Protein AF-A0A250YCI0-F1 (afdb_monomer)

Foldseek 3Di:
DQLVCVLPPVLVVQLVVQLVVLCVVPPVPDDDDLVRNLVSNLVSNLRSCVVSQLSVLLNVVVVVCPPVQPDSVSSSVVQCVPPNPVSSNVCSVVSNVVSVVVSVLVSVLVVVLVVVCVVPPPDDDPVCVVVVVLVSVLVSLLVSLQVCQLVVLLVVCCVVCVVQDVDSVSSVVVQCVPPNPVSSCPPSVVVSVVRSVVSVVVVVVVVVVCVVVVVPD

Organism: Castor canadensis (NCBI:txid51338)

pLDDT: mean 71.24, std 9.26, range [43.09, 85.38]

InterPro domains:
  IPR018108 Mitochondrial carrier protein, transmembrane region [PF00153] (33-118)
  IPR018108 Mitochondrial carrier protein, transmembrane region [PF00153] (131-213)
  IPR018108 Mitochondrial carrier protein, transmembrane region [PS50920] (32-116)
  IPR018108 Mitochondrial carrier protein, transmembrane region [PS50920] (128-212)
  IPR023395 Mitochondrial carrier protein domain superfamily [G3DSA:1.50.40.10] (1-213)
  IPR023395 Mitochondrial carrier protein domain superfamily [SSF103506] (1-208)

Structure (mmCIF, N/CA/C/O backbone):
data_AF-A0A250YCI0-F1
#
_entry.id   AF-A0A250YCI0-F1
#
loop_
_atom_site.group_PDB
_atom_site.id
_atom_site.type_symbol
_atom_site.label_atom_id
_atom_site.label_alt_id
_atom_site.label_comp_id
_atom_site.label_asym_id
_atom_site.label_entity_id
_atom_site.label_seq_id
_atom_site.pdbx_PDB_ins_code
_atom_site.Cartn_x
_atom_site.Cartn_y
_atom_site.Cartn_z
_atom_site.occupancy
_atom_site.B_iso_or_equiv
_atom_site.auth_seq_id
_atom_site.auth_comp_id
_atom_site.auth_asym_id
_atom_site.auth_atom_id
_atom_site.pdbx_PDB_model_num
ATOM 1 N N . MET A 1 1 ? -16.868 -19.162 -0.120 1.00 51.38 1 MET A N 1
ATOM 2 C CA . MET A 1 1 ? -15.858 -18.316 -0.800 1.00 51.38 1 MET A CA 1
ATOM 3 C C . MET A 1 1 ? -15.083 -17.523 0.237 1.00 51.38 1 MET A C 1
ATOM 5 O O . MET A 1 1 ? -15.711 -16.984 1.139 1.00 51.38 1 MET A O 1
ATOM 9 N N . SER A 1 2 ? -13.752 -17.451 0.131 1.00 68.50 2 SER A N 1
ATOM 10 C CA . SER A 1 2 ? -12.954 -16.652 1.069 1.00 68.50 2 SER A CA 1
ATOM 11 C C . SER A 1 2 ? -13.332 -15.164 0.944 1.00 68.50 2 SER A C 1
ATOM 13 O O . SER A 1 2 ? -13.327 -14.643 -0.178 1.00 68.50 2 SER A O 1
ATOM 15 N N . PRO A 1 3 ? -13.617 -14.456 2.054 1.00 62.19 3 PRO A N 1
ATOM 16 C CA . PRO A 1 3 ? -13.872 -13.009 2.081 1.00 62.19 3 PRO A CA 1
ATOM 17 C C . PRO A 1 3 ? -12.803 -12.189 1.341 1.00 62.19 3 PRO A C 1
ATOM 19 O O . PRO A 1 3 ? -13.063 -11.116 0.794 1.00 62.19 3 PRO A O 1
ATOM 22 N N . SER A 1 4 ? -11.583 -12.726 1.272 1.00 62.97 4 SER A N 1
ATOM 23 C CA . SER A 1 4 ? -10.472 -12.157 0.521 1.00 62.97 4 SER A CA 1
ATOM 24 C C . SER A 1 4 ? -10.706 -12.095 -0.988 1.00 62.97 4 SER A C 1
ATOM 26 O O . SER A 1 4 ? -10.383 -11.073 -1.593 1.00 62.97 4 SER A O 1
ATOM 28 N N . ILE A 1 5 ? -11.303 -13.126 -1.585 1.00 72.69 5 ILE A N 1
ATOM 29 C CA . ILE A 1 5 ? -11.555 -13.201 -3.032 1.00 72.69 5 ILE A CA 1
ATOM 30 C C . ILE A 1 5 ? -12.688 -12.245 -3.419 1.00 72.69 5 ILE A C 1
ATOM 32 O O . ILE A 1 5 ? -12.543 -11.472 -4.365 1.00 72.69 5 ILE A O 1
ATOM 36 N N . VAL A 1 6 ? -13.760 -12.222 -2.619 1.00 70.94 6 VAL A N 1
ATOM 37 C CA . VAL A 1 6 ? -14.940 -11.361 -2.823 1.00 70.94 6 VAL A CA 1
ATOM 38 C C . VAL A 1 6 ? -14.575 -9.875 -2.796 1.00 70.94 6 VAL A C 1
ATOM 40 O O . VAL A 1 6 ? -15.177 -9.079 -3.505 1.00 70.94 6 VAL A O 1
ATOM 43 N N . ARG A 1 7 ? -13.553 -9.489 -2.024 1.00 72.38 7 ARG A N 1
ATOM 44 C CA . ARG A 1 7 ? -13.030 -8.116 -2.025 1.00 72.38 7 ARG A CA 1
ATOM 45 C C . ARG A 1 7 ? -12.038 -7.863 -3.164 1.00 72.38 7 ARG A C 1
ATOM 47 O O . ARG A 1 7 ? -12.047 -6.790 -3.760 1.00 72.38 7 ARG A O 1
ATOM 54 N N . CYS A 1 8 ? -11.134 -8.806 -3.430 1.00 69.50 8 CYS A N 1
ATOM 55 C CA . CYS A 1 8 ? -10.045 -8.588 -4.382 1.00 69.50 8 CYS A CA 1
ATOM 56 C C . CYS A 1 8 ? -10.538 -8.493 -5.828 1.00 69.50 8 CYS A C 1
ATOM 58 O O . CYS A 1 8 ? -10.129 -7.572 -6.526 1.00 69.50 8 CYS A O 1
ATOM 60 N N . VAL A 1 9 ? -11.419 -9.394 -6.270 1.00 76.75 9 VAL A N 1
ATOM 61 C CA . VAL A 1 9 ? -11.818 -9.473 -7.686 1.00 76.75 9 VAL A CA 1
ATOM 62 C C . VAL A 1 9 ? -12.553 -8.209 -8.158 1.00 76.75 9 VAL A C 1
ATOM 64 O O . VAL A 1 9 ? -12.074 -7.562 -9.092 1.00 76.75 9 VAL A O 1
ATOM 67 N N . PRO A 1 10 ? -13.639 -7.758 -7.503 1.00 78.12 10 PRO A N 1
ATOM 68 C CA . PRO A 1 10 ? -14.322 -6.558 -7.956 1.00 78.12 10 PRO A CA 1
ATOM 69 C C . PRO A 1 10 ? -13.559 -5.281 -7.562 1.00 78.12 10 PRO A C 1
ATOM 71 O O . PRO A 1 10 ? -13.665 -4.274 -8.254 1.00 78.12 10 PRO A O 1
ATOM 74 N N . GLY A 1 11 ? -12.714 -5.310 -6.520 1.00 72.81 11 GLY A N 1
ATOM 75 C CA . GLY A 1 11 ? -11.859 -4.172 -6.160 1.00 72.81 11 GLY A CA 1
ATOM 76 C C . GLY A 1 11 ? -10.821 -3.843 -7.235 1.00 72.81 11 GLY A C 1
ATOM 77 O O . GLY A 1 11 ? -10.591 -2.672 -7.537 1.00 72.81 11 GLY A O 1
ATOM 78 N N . VAL A 1 12 ? -10.232 -4.873 -7.848 1.00 74.94 12 VAL A N 1
ATOM 79 C CA . VAL A 1 12 ? -9.318 -4.722 -8.987 1.00 74.94 12 VAL A CA 1
ATOM 80 C C . VAL A 1 12 ? -10.066 -4.191 -10.212 1.00 74.94 12 VAL A C 1
ATOM 82 O O . VAL A 1 12 ? -9.593 -3.245 -10.840 1.00 74.94 12 VAL A O 1
ATOM 85 N N . GLY A 1 13 ? -11.257 -4.726 -10.503 1.00 77.81 13 GLY A N 1
ATOM 86 C CA . GLY A 1 13 ? -12.094 -4.265 -11.615 1.00 77.81 13 GLY A CA 1
ATOM 87 C C . GLY A 1 13 ? -12.480 -2.787 -11.513 1.00 77.81 13 GLY A C 1
ATOM 88 O O . GLY A 1 13 ? -12.271 -2.033 -12.461 1.00 77.81 13 GLY A O 1
ATOM 89 N N . ILE A 1 14 ? -12.964 -2.339 -10.349 1.00 81.75 14 ILE A N 1
ATOM 90 C CA . ILE A 1 14 ? -13.345 -0.932 -10.135 1.00 81.75 14 ILE A CA 1
ATOM 91 C C . ILE A 1 14 ? -12.126 -0.012 -10.242 1.00 81.75 14 ILE A C 1
ATOM 93 O O . ILE A 1 14 ? -12.218 1.052 -10.852 1.00 81.75 14 ILE A O 1
ATOM 97 N N . TYR A 1 15 ? -10.975 -0.416 -9.695 1.00 74.25 15 TYR A N 1
ATOM 98 C CA . TYR A 1 15 ? -9.751 0.380 -9.783 1.00 74.25 15 TYR A CA 1
ATOM 99 C C . TYR A 1 15 ? -9.305 0.584 -11.234 1.00 74.25 15 TYR A C 1
ATOM 101 O O . TYR A 1 15 ? -9.108 1.724 -11.649 1.00 74.25 15 TYR A O 1
ATOM 109 N N . PHE A 1 16 ? -9.171 -0.495 -12.012 1.00 75.81 16 PHE A N 1
ATOM 110 C CA . PHE A 1 16 ? -8.722 -0.393 -13.401 1.00 75.81 16 PHE A CA 1
ATOM 111 C C . PHE A 1 16 ? -9.766 0.264 -14.306 1.00 75.81 16 PHE A C 1
ATOM 113 O O . PHE A 1 16 ? -9.387 1.062 -15.158 1.00 75.81 16 PHE A O 1
ATOM 120 N N . GLY A 1 17 ? -11.059 0.006 -14.090 1.00 79.38 17 GLY A N 1
ATOM 121 C CA . GLY A 1 17 ? -12.136 0.664 -14.830 1.00 79.38 17 GLY A CA 1
ATOM 122 C C . GLY A 1 17 ? -12.172 2.172 -14.584 1.00 79.38 17 GLY A C 1
ATOM 123 O O . GLY A 1 17 ? -12.196 2.951 -15.534 1.00 79.38 17 GLY A O 1
ATOM 124 N N . THR A 1 18 ? -12.074 2.596 -13.320 1.00 78.31 18 THR A N 1
ATOM 125 C CA . THR A 1 18 ? -12.018 4.026 -12.971 1.00 78.31 18 THR A CA 1
ATOM 126 C C . THR A 1 18 ? -10.751 4.667 -13.526 1.00 78.31 18 THR A C 1
ATOM 128 O O . THR A 1 18 ? -10.818 5.727 -14.137 1.00 78.31 18 THR A O 1
ATOM 131 N N . LEU A 1 19 ? -9.605 3.994 -13.405 1.00 76.19 19 LEU A N 1
ATOM 132 C CA . LEU A 1 19 ? -8.334 4.497 -13.919 1.00 76.19 19 LEU A CA 1
ATOM 133 C C . LEU A 1 19 ? -8.337 4.644 -15.443 1.00 76.19 19 LEU A C 1
ATOM 135 O O . LEU A 1 19 ? -7.814 5.630 -15.960 1.00 76.19 19 LEU A O 1
ATOM 139 N N . TYR A 1 20 ? -8.935 3.694 -16.162 1.00 77.12 20 TYR A N 1
ATOM 140 C CA . TYR A 1 20 ? -9.066 3.751 -17.615 1.00 77.12 20 TYR A CA 1
ATOM 141 C C . TYR A 1 20 ? -10.028 4.864 -18.046 1.00 77.12 20 TYR A C 1
ATOM 143 O O . TYR A 1 20 ? -9.681 5.669 -18.909 1.00 77.12 20 TYR A O 1
ATOM 151 N N . SER A 1 21 ? -11.181 4.979 -17.380 1.00 77.50 21 SER A N 1
ATOM 152 C CA . SER A 1 21 ? -12.158 6.041 -17.638 1.00 77.50 21 SER A CA 1
ATOM 153 C C . SER A 1 21 ? -11.579 7.430 -17.357 1.00 77.50 21 SER A C 1
ATOM 155 O O . SER A 1 21 ? -11.751 8.342 -18.162 1.00 77.50 21 SER A O 1
ATOM 157 N N . SER A 1 22 ? -10.853 7.604 -16.248 1.00 71.38 22 SER A N 1
ATOM 158 C CA . SER A 1 22 ? -10.213 8.879 -15.914 1.00 71.38 22 SER A CA 1
ATOM 159 C C . SER A 1 22 ? -9.076 9.212 -16.880 1.00 71.38 22 SER A C 1
ATOM 161 O O . SER A 1 22 ? -8.962 10.361 -17.291 1.00 71.38 22 SER A O 1
ATOM 163 N N . LYS A 1 23 ? -8.279 8.228 -17.322 1.00 69.25 23 LYS A N 1
ATOM 164 C CA . LYS A 1 23 ? -7.270 8.450 -18.371 1.00 69.25 23 LYS A CA 1
ATOM 165 C C . LYS A 1 23 ? -7.899 8.861 -19.703 1.00 69.25 23 LYS A C 1
ATOM 167 O O . LYS A 1 23 ? -7.431 9.817 -20.307 1.00 69.25 23 LYS A O 1
ATOM 172 N N . GLN A 1 24 ? -8.962 8.193 -20.151 1.00 74.81 24 GLN A N 1
ATOM 173 C CA . GLN A 1 24 ? -9.633 8.548 -21.408 1.00 74.81 24 GLN A CA 1
ATOM 174 C C . GLN A 1 24 ? -10.258 9.946 -21.384 1.00 74.81 24 GLN A C 1
ATOM 176 O O . GLN A 1 24 ? -10.312 10.598 -22.424 1.00 74.81 24 GLN A O 1
ATOM 181 N N . TYR A 1 25 ? -10.727 10.404 -20.222 1.00 73.44 25 TYR A N 1
ATOM 182 C CA . TYR A 1 25 ? -11.359 11.715 -20.093 1.00 73.44 25 TYR A CA 1
ATOM 183 C C . TYR A 1 25 ? -10.337 12.856 -19.960 1.00 73.44 25 TYR A C 1
ATOM 185 O O . TYR A 1 25 ? -10.524 13.910 -20.560 1.00 73.44 25 TYR A O 1
ATOM 193 N N . PHE A 1 26 ? -9.251 12.647 -19.205 1.00 66.00 26 PHE A N 1
ATOM 194 C CA . PHE A 1 26 ? -8.265 13.695 -18.893 1.00 66.00 26 PHE A CA 1
ATOM 195 C C . PHE A 1 26 ? -7.072 13.758 -19.863 1.00 66.00 26 PHE A C 1
ATOM 197 O O . PHE A 1 26 ? -6.509 14.827 -20.059 1.00 66.00 26 PHE A O 1
ATOM 204 N N . LEU A 1 27 ? -6.679 12.641 -20.486 1.00 65.25 27 LEU A N 1
ATOM 205 C CA . LEU A 1 27 ? -5.434 12.515 -21.265 1.00 65.25 27 LEU A CA 1
ATOM 206 C C . LEU A 1 27 ? -5.672 12.244 -22.753 1.00 65.25 27 LEU A C 1
ATOM 208 O O . LEU A 1 27 ? -4.943 11.473 -23.378 1.00 65.25 27 LEU A O 1
ATOM 212 N N . ARG A 1 28 ? -6.689 12.872 -23.357 1.00 60.31 28 ARG A N 1
ATOM 213 C CA . ARG A 1 28 ? -6.924 12.801 -24.811 1.00 60.31 28 ARG A CA 1
ATOM 214 C C . ARG A 1 28 ? -5.749 13.432 -25.582 1.00 60.31 28 ARG A C 1
ATOM 216 O O . ARG A 1 28 ? -5.796 14.597 -25.952 1.00 60.31 28 ARG A O 1
ATOM 223 N N . GLY A 1 29 ? -4.693 12.651 -25.818 1.00 65.19 29 GLY A N 1
ATOM 224 C CA . GLY A 1 29 ? -3.653 12.925 -26.815 1.00 65.19 29 GLY A CA 1
ATOM 225 C C . GLY A 1 29 ? -2.236 13.230 -26.315 1.00 65.19 29 GLY A C 1
ATOM 226 O O . GLY A 1 29 ? -1.374 13.445 -27.158 1.00 65.19 29 GLY A O 1
ATOM 227 N N . HIS A 1 30 ? -1.947 13.229 -25.007 1.00 63.03 30 HIS A N 1
ATOM 228 C CA . HIS A 1 30 ? -0.590 13.476 -24.488 1.00 63.03 30 HIS A CA 1
ATOM 229 C C . HIS A 1 30 ? -0.157 12.409 -23.466 1.00 63.03 30 HIS A C 1
ATOM 231 O O . HIS A 1 30 ? -1.000 11.869 -22.743 1.00 63.03 30 HIS A O 1
ATOM 237 N N . PRO A 1 31 ? 1.143 12.054 -23.407 1.00 66.75 31 PRO A N 1
ATOM 238 C CA . PRO A 1 31 ? 1.647 11.137 -22.394 1.00 66.75 31 PRO A CA 1
ATOM 239 C C . PRO A 1 31 ? 1.492 11.776 -21.006 1.00 66.75 31 PRO A C 1
ATOM 241 O 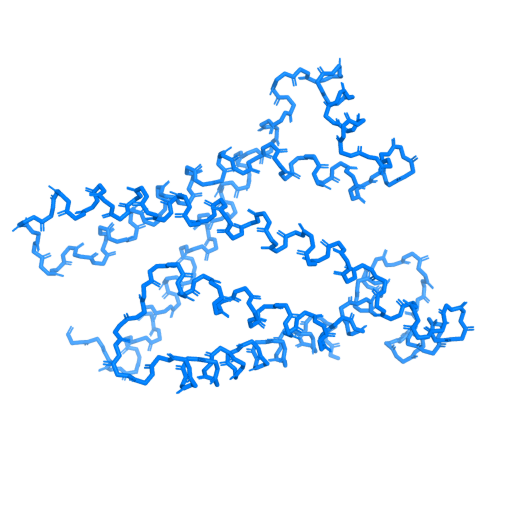O . PRO A 1 31 ? 1.824 12.950 -20.838 1.00 66.75 31 PRO A O 1
ATOM 244 N N . PRO A 1 32 ? 1.006 11.029 -20.000 1.00 63.97 32 PRO A N 1
ATOM 245 C CA . PRO A 1 32 ? 0.700 11.610 -18.706 1.00 63.97 32 PRO A CA 1
ATOM 246 C C . PRO A 1 32 ? 1.956 12.068 -17.985 1.00 63.97 32 PRO A C 1
ATOM 248 O O . PRO A 1 32 ? 2.908 11.300 -17.798 1.00 63.97 32 PRO A O 1
ATOM 251 N N . THR A 1 33 ? 1.915 13.302 -17.494 1.00 71.62 33 THR A N 1
ATOM 252 C CA . THR A 1 33 ? 2.945 13.820 -16.601 1.00 71.62 33 THR A CA 1
ATOM 253 C C . THR A 1 33 ? 2.976 12.962 -15.331 1.00 71.62 33 THR A C 1
ATOM 255 O O . THR A 1 33 ? 1.962 12.390 -14.913 1.00 71.62 33 THR A O 1
ATOM 258 N N . ALA A 1 34 ? 4.140 12.846 -14.683 1.00 65.94 34 ALA A N 1
ATOM 259 C CA . ALA A 1 34 ? 4.286 12.057 -13.453 1.00 65.9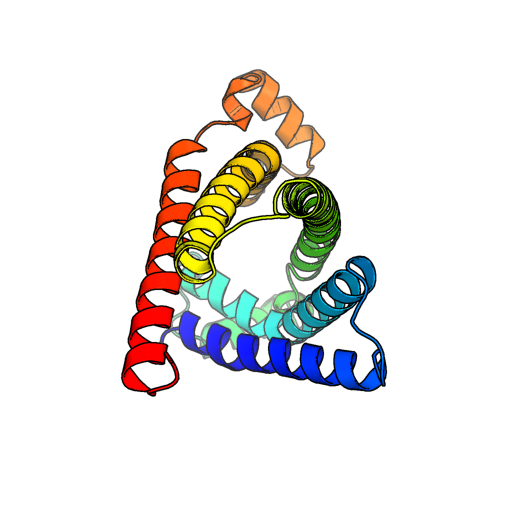4 34 ALA A CA 1
ATOM 260 C C . ALA A 1 34 ? 3.255 12.460 -12.381 1.00 65.94 34 ALA A C 1
ATOM 262 O O . ALA A 1 34 ? 2.703 11.607 -11.687 1.00 65.94 34 ALA A O 1
ATOM 263 N N . LEU A 1 35 ? 2.949 13.756 -12.302 1.00 67.06 35 LEU A N 1
ATOM 264 C CA . LEU A 1 35 ? 1.988 14.316 -11.362 1.00 67.06 35 LEU A CA 1
ATOM 265 C C . LEU A 1 35 ? 0.539 13.938 -11.715 1.00 67.06 35 LEU A C 1
ATOM 267 O O . LEU A 1 35 ? -0.201 13.467 -10.853 1.00 67.06 35 LEU A O 1
ATOM 271 N N . GLU A 1 36 ? 0.159 14.030 -12.989 1.00 68.88 36 GLU A N 1
ATOM 272 C CA . GLU A 1 36 ? -1.171 13.641 -13.480 1.00 68.88 36 GLU A CA 1
ATOM 273 C C . GLU A 1 36 ? -1.431 12.147 -13.291 1.00 68.88 36 GLU A C 1
ATOM 275 O O . GLU A 1 36 ? -2.493 11.754 -12.815 1.00 68.88 36 GLU A O 1
ATOM 280 N N . SER A 1 37 ? -0.434 11.302 -13.572 1.00 69.38 37 SER A N 1
ATOM 281 C CA . SER A 1 37 ? -0.518 9.857 -13.327 1.00 69.38 37 SER A CA 1
ATOM 282 C C . SER A 1 37 ? -0.809 9.536 -11.862 1.00 69.38 37 SER A C 1
ATOM 284 O O . SER A 1 37 ? -1.580 8.619 -11.569 1.00 69.38 37 SER A O 1
ATOM 286 N N . VAL A 1 38 ? -0.209 10.289 -10.937 1.00 70.44 38 VAL A N 1
ATOM 287 C CA . VAL A 1 38 ? -0.430 10.094 -9.504 1.00 70.44 38 VAL A CA 1
ATOM 288 C C . VAL A 1 38 ? -1.802 10.590 -9.080 1.00 70.44 38 VAL A C 1
ATOM 290 O O . VAL A 1 38 ? -2.504 9.841 -8.408 1.00 70.44 38 VAL A O 1
ATOM 293 N N . ILE A 1 39 ? -2.228 11.781 -9.504 1.00 74.69 39 ILE A N 1
ATOM 294 C CA . ILE A 1 39 ? -3.571 12.291 -9.187 1.00 74.69 39 ILE A CA 1
ATOM 295 C C . ILE A 1 39 ? -4.646 11.339 -9.721 1.00 74.69 39 ILE A C 1
ATOM 297 O O . ILE A 1 39 ? -5.573 10.984 -8.993 1.00 74.69 39 ILE A O 1
ATOM 301 N N . LEU A 1 40 ? -4.493 10.850 -10.953 1.00 74.38 40 LEU A N 1
ATOM 302 C CA . LEU A 1 40 ? -5.412 9.881 -11.548 1.00 74.38 40 LEU A CA 1
ATOM 303 C C . LEU A 1 40 ? -5.395 8.551 -10.792 1.00 74.38 40 LEU A C 1
ATOM 305 O O . LEU A 1 40 ? -6.454 8.000 -10.495 1.00 74.38 40 LEU A O 1
ATOM 309 N N . GLY A 1 41 ? -4.216 8.049 -10.419 1.00 75.06 41 GLY A N 1
ATOM 310 C CA . GLY A 1 41 ? -4.082 6.838 -9.609 1.00 75.06 41 GLY A CA 1
ATOM 311 C C . GLY A 1 41 ? -4.724 6.974 -8.224 1.00 75.06 41 GLY A C 1
ATOM 312 O O . GLY A 1 41 ? -5.425 6.064 -7.776 1.00 75.06 41 GLY A O 1
ATOM 313 N N . MET A 1 42 ? -4.537 8.120 -7.565 1.00 72.50 42 MET A N 1
ATOM 314 C CA . MET A 1 42 ? -5.147 8.448 -6.274 1.00 72.50 42 MET A CA 1
ATOM 315 C C . MET A 1 42 ? -6.662 8.562 -6.370 1.00 72.50 42 MET A C 1
ATOM 317 O O . MET A 1 42 ? -7.363 7.950 -5.571 1.00 72.50 42 MET A O 1
ATOM 321 N N . GLY A 1 43 ? -7.173 9.312 -7.348 1.00 78.19 43 GLY A N 1
ATOM 322 C CA . GLY A 1 43 ? -8.610 9.461 -7.571 1.00 78.19 43 GLY A CA 1
ATOM 323 C C . GLY A 1 43 ? -9.266 8.102 -7.791 1.00 78.19 43 GLY A C 1
ATOM 324 O O . GLY A 1 43 ? -10.228 7.752 -7.110 1.00 78.19 43 GLY A O 1
ATOM 325 N N . SER A 1 44 ? -8.655 7.275 -8.641 1.00 74.88 44 SER A N 1
ATOM 326 C CA . SER A 1 44 ? -9.114 5.912 -8.927 1.00 74.88 44 SER A CA 1
ATOM 327 C C . SER A 1 44 ? -9.113 5.014 -7.683 1.00 74.88 44 SER A C 1
ATOM 329 O O . SER A 1 44 ? -10.048 4.243 -7.469 1.00 74.88 44 SER A O 1
ATOM 331 N N . ARG A 1 45 ? -8.079 5.114 -6.833 1.00 72.12 45 ARG A N 1
ATOM 332 C CA . ARG A 1 45 ? -7.982 4.387 -5.552 1.00 72.12 45 ARG A CA 1
ATOM 333 C C . ARG A 1 45 ? -9.044 4.831 -4.556 1.00 72.12 45 ARG A C 1
ATOM 335 O O . ARG A 1 45 ? -9.661 3.972 -3.935 1.00 72.12 45 ARG A O 1
ATOM 342 N N . SER A 1 46 ? -9.273 6.134 -4.429 1.00 77.81 46 SER A N 1
ATOM 343 C CA . SER A 1 46 ? -10.282 6.696 -3.532 1.00 77.81 46 SER A CA 1
ATOM 344 C C . SER A 1 46 ? -11.684 6.253 -3.937 1.00 77.81 46 SER A C 1
ATOM 346 O O . SER A 1 46 ? -12.431 5.764 -3.095 1.00 77.81 46 SER A O 1
ATOM 348 N N . VAL A 1 47 ? -12.016 6.328 -5.229 1.00 80.44 47 VAL A N 1
ATOM 349 C CA . VAL A 1 47 ? -13.307 5.861 -5.760 1.00 80.44 47 VAL A CA 1
ATOM 350 C C . VAL A 1 47 ? -13.486 4.363 -5.510 1.00 80.44 47 VAL A C 1
ATOM 352 O O . VAL A 1 47 ? -14.488 3.951 -4.925 1.00 80.44 47 VAL A O 1
ATOM 355 N N . ALA A 1 48 ? -12.480 3.547 -5.842 1.00 76.44 48 ALA A N 1
ATOM 356 C CA . ALA A 1 48 ? -12.520 2.115 -5.561 1.00 76.44 48 ALA A CA 1
ATOM 357 C C . ALA A 1 48 ? -12.658 1.824 -4.057 1.00 76.44 48 ALA A C 1
ATOM 359 O O . ALA A 1 48 ? -13.409 0.932 -3.670 1.00 76.44 48 ALA A O 1
ATOM 360 N N . GLY A 1 49 ? -11.971 2.590 -3.206 1.00 74.19 49 GLY A N 1
ATOM 361 C CA . GLY A 1 49 ? -12.020 2.481 -1.750 1.00 74.19 49 GLY A CA 1
ATOM 362 C C . GLY A 1 49 ? -13.382 2.839 -1.158 1.00 74.19 49 GLY A C 1
ATOM 363 O O . GLY A 1 49 ? -13.828 2.150 -0.245 1.00 74.19 49 GLY A O 1
ATOM 364 N N . ILE A 1 50 ? -14.065 3.852 -1.699 1.00 82.00 50 ILE A N 1
ATOM 365 C CA . ILE A 1 50 ? -15.429 4.230 -1.304 1.00 82.00 50 ILE A CA 1
ATOM 366 C C . ILE A 1 50 ? -16.408 3.117 -1.688 1.00 82.00 50 ILE A C 1
ATOM 368 O O . ILE A 1 50 ? -17.137 2.626 -0.826 1.00 82.00 50 ILE A O 1
ATOM 372 N N . CYS A 1 51 ? -16.373 2.653 -2.941 1.00 82.44 51 CYS A N 1
ATOM 373 C CA . CYS A 1 51 ? -17.244 1.571 -3.412 1.00 82.44 51 CYS A CA 1
ATOM 374 C C . CYS A 1 51 ? -17.014 0.258 -2.646 1.00 82.44 51 CYS A C 1
ATOM 376 O O . CYS A 1 51 ? -17.958 -0.469 -2.350 1.00 82.44 51 CYS A O 1
ATOM 378 N N . MET A 1 52 ? -15.761 -0.041 -2.295 1.00 80.38 52 MET A N 1
ATOM 379 C CA . MET A 1 52 ? -15.376 -1.269 -1.589 1.00 80.38 52 MET A CA 1
ATOM 380 C C . MET A 1 52 ? -15.391 -1.151 -0.068 1.00 80.38 52 MET A C 1
ATOM 382 O O . MET A 1 52 ? -15.108 -2.144 0.612 1.00 80.38 52 MET A O 1
ATOM 386 N N . SER A 1 53 ? -15.694 0.025 0.485 1.00 80.81 53 SER A N 1
ATOM 387 C CA . SER A 1 53 ? -15.657 0.268 1.929 1.00 80.81 53 SER A CA 1
ATOM 388 C C . SER A 1 53 ? -16.537 -0.726 2.707 1.00 80.81 53 SER A C 1
ATOM 390 O O . SER A 1 53 ? -15.990 -1.415 3.573 1.00 80.81 53 SER A O 1
ATOM 392 N N . PRO A 1 54 ? -17.813 -0.965 2.324 1.00 80.94 54 PRO A N 1
ATOM 393 C CA . PRO A 1 54 ? -18.692 -1.891 3.046 1.00 80.94 54 PRO A CA 1
ATOM 394 C C . PRO A 1 54 ? -18.156 -3.325 3.068 1.00 80.94 54 PRO A C 1
ATOM 396 O O . PRO A 1 54 ? -18.094 -3.969 4.113 1.00 80.94 54 PRO A O 1
ATOM 399 N N . ILE A 1 55 ? -17.698 -3.815 1.914 1.00 82.88 55 ILE A N 1
ATOM 400 C CA . ILE A 1 55 ? -17.160 -5.175 1.759 1.00 82.88 55 ILE A CA 1
ATOM 401 C C . ILE A 1 55 ? -15.862 -5.328 2.557 1.00 82.88 55 ILE A C 1
ATOM 403 O O . ILE A 1 55 ? -15.616 -6.366 3.172 1.00 82.88 55 ILE A O 1
ATOM 407 N N . THR A 1 56 ? -15.033 -4.283 2.580 1.00 79.88 56 THR A N 1
ATOM 408 C CA . THR A 1 56 ? -13.771 -4.280 3.322 1.00 79.88 56 THR A CA 1
ATOM 409 C C . THR A 1 56 ? -14.016 -4.328 4.826 1.00 79.88 56 THR A C 1
ATOM 411 O O . THR A 1 56 ? -13.345 -5.105 5.499 1.00 79.88 56 THR A O 1
ATOM 414 N N . VAL A 1 57 ? -14.990 -3.575 5.348 1.00 80.94 57 VAL A N 1
ATOM 415 C CA . VAL A 1 57 ? -15.349 -3.593 6.777 1.00 80.94 57 VAL A CA 1
ATOM 416 C C . VAL A 1 57 ? -15.904 -4.953 7.201 1.00 80.94 57 VAL A C 1
ATOM 418 O O . VAL A 1 57 ? -15.502 -5.495 8.231 1.00 80.94 57 VAL A O 1
ATOM 421 N N . ILE A 1 58 ? -16.789 -5.546 6.397 1.00 81.75 58 ILE A N 1
ATOM 422 C CA . ILE A 1 58 ? -17.360 -6.866 6.698 1.00 81.75 58 ILE A CA 1
ATOM 423 C C . ILE A 1 58 ? -16.256 -7.924 6.714 1.00 81.75 58 ILE A C 1
ATOM 425 O O . ILE A 1 58 ? -16.170 -8.714 7.653 1.00 81.75 58 ILE A O 1
ATOM 429 N N . LYS A 1 59 ? -15.369 -7.897 5.712 1.00 79.19 59 LYS A N 1
ATOM 430 C CA . LYS A 1 59 ? -14.212 -8.788 5.639 1.00 79.19 59 LYS A CA 1
ATOM 431 C C . LYS A 1 59 ? -13.322 -8.654 6.874 1.00 79.19 59 LYS A C 1
ATOM 433 O O . LYS A 1 59 ? -12.994 -9.664 7.487 1.00 79.19 59 LYS A O 1
ATOM 438 N N . THR A 1 60 ? -12.908 -7.435 7.225 1.00 78.12 60 THR A N 1
ATOM 439 C CA . THR A 1 60 ? -11.959 -7.222 8.326 1.00 78.12 60 THR A CA 1
ATOM 440 C C . THR A 1 60 ? -12.545 -7.640 9.664 1.00 78.12 60 THR A C 1
ATOM 442 O O . THR A 1 60 ? -11.836 -8.253 10.457 1.00 78.12 60 THR A O 1
ATOM 445 N N . ARG A 1 61 ? -13.834 -7.381 9.921 1.00 77.62 61 ARG A N 1
ATOM 446 C CA . ARG A 1 61 ? -14.471 -7.826 11.167 1.00 77.62 61 ARG A CA 1
ATOM 447 C C . ARG A 1 61 ? -14.707 -9.331 11.207 1.00 77.62 61 ARG A C 1
ATOM 449 O O . ARG A 1 61 ? -14.486 -9.926 12.259 1.00 77.62 61 ARG A O 1
ATOM 456 N N . TYR A 1 62 ? -15.078 -9.945 10.085 1.00 79.50 62 TYR A N 1
ATOM 457 C CA . TYR A 1 62 ? -15.211 -11.398 9.977 1.00 79.50 62 TYR A CA 1
ATOM 458 C C . TYR A 1 62 ? -13.868 -12.108 10.215 1.00 79.50 62 TYR A C 1
ATOM 460 O O . TYR A 1 62 ? -13.774 -12.974 11.078 1.00 79.50 62 TYR A O 1
ATOM 468 N N . GLU A 1 63 ? -12.800 -11.681 9.534 1.00 76.25 63 GLU A N 1
ATOM 469 C CA . GLU A 1 63 ? -11.454 -12.259 9.690 1.00 76.25 63 GLU A CA 1
ATOM 470 C C . GLU A 1 63 ? -10.805 -11.923 11.047 1.00 76.25 63 GLU A C 1
ATOM 472 O O . GLU A 1 63 ? -9.891 -12.623 11.473 1.00 76.25 63 GLU A O 1
ATOM 477 N N . SER A 1 64 ? -11.275 -10.888 11.758 1.00 75.62 64 SER A N 1
ATOM 478 C CA . SER A 1 64 ? -10.754 -10.540 13.091 1.00 75.62 64 SER A CA 1
ATOM 479 C C . SER A 1 64 ? -11.109 -11.551 14.185 1.00 75.62 64 SER A C 1
ATOM 481 O O . SER A 1 64 ? -10.522 -11.494 15.264 1.00 75.62 64 SER A O 1
ATOM 483 N N . GLY A 1 65 ? -12.113 -12.409 13.961 1.00 70.12 65 GLY A N 1
ATOM 484 C CA . GLY A 1 65 ? -12.604 -13.396 14.932 1.00 70.12 65 GLY A CA 1
ATOM 485 C C . GLY A 1 65 ? -13.270 -12.820 16.193 1.00 70.12 65 GLY A C 1
ATOM 486 O O . GLY A 1 65 ? -13.961 -13.545 16.897 1.00 70.12 65 GLY A O 1
ATOM 487 N N . LYS A 1 66 ? -13.140 -11.514 16.466 1.00 72.88 66 LYS A N 1
ATOM 488 C CA . LYS A 1 66 ? -13.619 -10.853 17.696 1.00 72.88 66 LYS A CA 1
ATOM 489 C C . LYS A 1 66 ? -15.132 -10.865 17.902 1.00 72.88 66 LYS A C 1
ATOM 491 O O . LYS A 1 66 ? -15.581 -10.721 19.031 1.00 72.88 66 LYS A O 1
ATOM 496 N N . TYR A 1 67 ? -15.900 -10.973 16.824 1.00 73.62 67 TYR A N 1
ATOM 497 C CA . TYR A 1 67 ? -17.357 -10.826 16.849 1.00 73.62 67 TYR A CA 1
ATOM 498 C C . TYR A 1 67 ? -18.106 -12.148 16.634 1.00 73.62 67 TYR A C 1
ATOM 500 O O . TYR A 1 67 ? -19.332 -12.141 16.626 1.00 73.62 67 TYR A O 1
ATOM 508 N N . GLY A 1 68 ? -17.393 -13.268 16.442 1.00 72.94 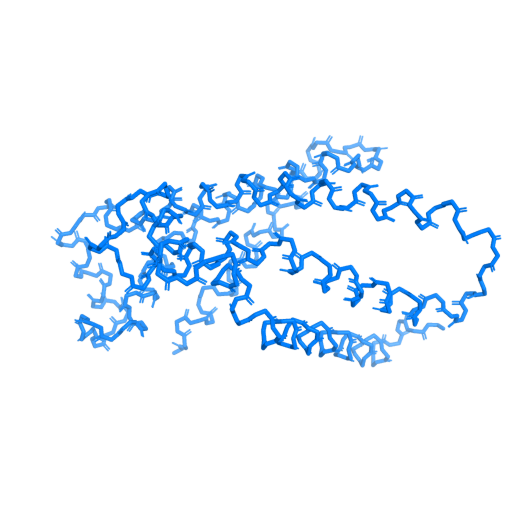68 GLY A N 1
ATOM 509 C CA . GLY A 1 68 ? -18.007 -14.597 16.324 1.00 72.94 68 GLY A CA 1
ATOM 510 C C . GLY A 1 68 ? -19.060 -14.723 15.215 1.00 72.94 68 GLY A C 1
ATOM 511 O O . GLY A 1 68 ? -20.048 -15.425 15.388 1.00 72.94 68 GLY A O 1
ATOM 512 N N . TYR A 1 69 ? -18.903 -14.012 14.093 1.00 79.56 69 TYR A N 1
ATOM 513 C CA . TYR A 1 69 ? -19.897 -14.039 13.020 1.00 79.56 69 TYR A CA 1
ATOM 514 C C . TYR A 1 69 ? -19.913 -15.393 12.300 1.00 79.56 69 TYR A C 1
ATOM 516 O O . TYR A 1 69 ? -18.920 -15.783 11.691 1.00 79.56 69 TYR A O 1
ATOM 524 N N . GLU A 1 70 ? -21.066 -16.062 12.283 1.00 77.31 70 GLU A N 1
ATOM 525 C CA . GLU A 1 70 ? -21.228 -17.356 11.600 1.00 77.31 70 GLU A CA 1
ATOM 526 C C . GLU A 1 70 ? -21.202 -17.236 10.068 1.00 77.31 70 GLU A C 1
ATOM 528 O O . GLU A 1 70 ? -20.790 -18.154 9.362 1.00 77.31 70 GLU A O 1
ATOM 533 N N . SER A 1 71 ? -21.605 -16.084 9.521 1.00 80.88 71 SER A N 1
ATOM 534 C CA . SER A 1 71 ? -21.593 -15.836 8.076 1.00 80.88 71 SER A CA 1
ATOM 535 C C . SER A 1 71 ? -21.378 -14.363 7.726 1.00 80.88 71 SER A C 1
ATOM 537 O O . SER A 1 71 ? -21.628 -13.461 8.527 1.00 80.88 71 SER A O 1
ATOM 539 N N . ILE A 1 72 ? -20.957 -14.106 6.482 1.00 78.94 72 ILE A N 1
ATOM 540 C CA . ILE A 1 72 ? -20.809 -12.751 5.918 1.00 78.94 72 ILE A CA 1
ATOM 541 C C . ILE A 1 72 ? -22.147 -11.994 5.968 1.00 78.94 72 ILE A C 1
ATOM 543 O O . ILE A 1 72 ? -22.177 -10.800 6.263 1.00 78.94 72 ILE A O 1
ATOM 547 N N . TYR A 1 73 ? -23.262 -12.693 5.730 1.00 82.69 73 TYR A N 1
ATOM 548 C CA . TYR A 1 73 ? -24.601 -12.112 5.816 1.00 82.69 73 TYR A CA 1
ATOM 549 C C . TYR A 1 73 ? -24.980 -11.763 7.262 1.00 82.69 73 TYR A C 1
ATOM 551 O O . TYR A 1 73 ? -25.507 -10.679 7.512 1.00 82.69 73 TYR A O 1
ATOM 559 N N . ALA A 1 74 ? -24.651 -12.632 8.226 1.00 82.81 74 ALA A N 1
ATOM 560 C CA . ALA A 1 74 ? -24.849 -12.350 9.647 1.00 82.81 74 ALA A CA 1
ATOM 561 C C . ALA A 1 74 ? -24.019 -11.138 10.103 1.00 82.81 74 ALA A C 1
ATOM 563 O O . ALA A 1 74 ? -24.542 -10.275 10.807 1.00 82.81 74 ALA A O 1
ATOM 564 N N . ALA A 1 75 ? -22.773 -11.018 9.633 1.00 81.56 75 ALA A N 1
ATOM 565 C CA . ALA A 1 75 ? -21.927 -9.854 9.886 1.00 81.56 75 ALA A CA 1
ATOM 566 C C . ALA A 1 75 ? -22.538 -8.566 9.309 1.00 81.56 75 ALA A C 1
ATOM 568 O O . ALA A 1 75 ? -22.665 -7.574 10.023 1.00 81.56 75 ALA A O 1
ATOM 569 N N . LEU A 1 76 ? -22.986 -8.584 8.047 1.00 84.00 76 LEU A N 1
ATOM 570 C CA . LEU A 1 76 ? -23.634 -7.433 7.408 1.00 84.00 76 LEU A CA 1
ATOM 571 C C . LEU A 1 76 ? -24.900 -7.002 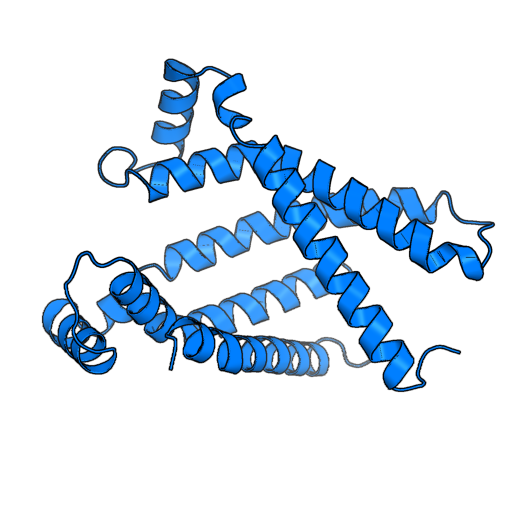8.164 1.00 84.00 76 LEU A C 1
ATOM 573 O O . LEU A 1 76 ? -25.055 -5.825 8.489 1.00 84.00 76 LEU A O 1
ATOM 577 N N . LYS A 1 77 ? -25.786 -7.956 8.474 1.00 85.38 77 LYS A N 1
ATOM 578 C CA . LYS A 1 77 ? -27.038 -7.701 9.197 1.00 85.38 77 LYS A CA 1
ATOM 579 C C . LYS A 1 77 ? -26.774 -7.171 10.605 1.00 85.38 77 LYS A C 1
ATOM 581 O O . LYS A 1 77 ? -27.449 -6.239 11.035 1.00 85.38 77 LYS A O 1
ATOM 586 N N . SER A 1 78 ? -25.787 -7.735 11.304 1.00 84.12 78 SER A N 1
ATOM 587 C CA . SER A 1 78 ? -25.376 -7.274 12.630 1.00 84.12 78 SER A CA 1
ATOM 588 C C . SER A 1 78 ? -24.880 -5.835 12.579 1.00 84.12 78 SER A C 1
ATOM 590 O O . SER A 1 78 ? -25.379 -5.022 13.345 1.00 84.12 78 SER A O 1
ATOM 592 N N . ILE A 1 79 ? -23.955 -5.513 11.669 1.00 84.38 79 ILE A N 1
ATOM 593 C CA . ILE A 1 79 ? -23.370 -4.170 11.548 1.00 84.38 79 ILE A CA 1
ATOM 594 C C . ILE A 1 79 ? -24.446 -3.147 11.187 1.00 84.38 79 ILE A C 1
ATOM 596 O O . ILE A 1 79 ? -24.515 -2.081 11.793 1.00 84.38 79 ILE A O 1
ATOM 600 N N . TYR A 1 80 ? -25.320 -3.479 10.235 1.00 85.00 80 TYR A N 1
ATOM 601 C CA . TYR A 1 80 ? -26.390 -2.577 9.825 1.00 85.00 80 TYR A CA 1
ATOM 602 C C . TYR A 1 80 ? -27.384 -2.310 10.963 1.00 85.00 80 TYR A C 1
ATOM 604 O O . TYR A 1 80 ? -27.838 -1.183 11.130 1.00 85.00 80 TYR A O 1
ATOM 612 N N . ARG A 1 81 ? -27.693 -3.321 11.784 1.00 84.06 81 ARG A N 1
ATOM 613 C CA . ARG A 1 81 ? -28.625 -3.178 12.910 1.00 84.06 81 ARG A CA 1
ATOM 614 C C . ARG A 1 81 ? -28.007 -2.472 14.121 1.00 84.06 81 ARG A C 1
ATOM 616 O O . ARG A 1 81 ? -28.733 -1.781 14.825 1.00 84.06 81 ARG A O 1
ATOM 623 N N . SER A 1 82 ? -26.708 -2.644 14.376 1.00 82.56 82 SER A N 1
ATOM 624 C CA . SER A 1 82 ? -26.030 -2.056 15.540 1.00 82.56 82 SER A CA 1
ATOM 625 C C . SER A 1 82 ? -25.461 -0.661 15.279 1.00 82.56 82 SER A C 1
ATOM 627 O O . SER A 1 82 ? -25.512 0.195 16.154 1.00 82.56 82 SER A O 1
ATOM 629 N N . GLU A 1 83 ? -24.898 -0.427 14.093 1.00 80.25 83 GLU A N 1
ATOM 630 C CA . GLU A 1 83 ? -24.128 0.782 13.756 1.00 80.25 83 GLU A CA 1
ATOM 631 C C . GLU A 1 83 ? -24.713 1.548 12.550 1.00 80.25 83 GLU A C 1
ATOM 633 O O . GLU A 1 83 ? -24.214 2.617 12.177 1.00 80.25 83 GLU A O 1
ATOM 638 N N . GLY A 1 84 ? -25.768 1.020 11.919 1.00 82.69 84 GLY A N 1
ATOM 639 C CA . GLY A 1 84 ? -26.412 1.633 10.759 1.00 82.69 84 GLY A CA 1
ATOM 640 C C . GLY A 1 84 ? -25.509 1.701 9.524 1.00 82.69 84 GLY A C 1
ATOM 641 O O . GLY A 1 84 ? -24.483 1.026 9.412 1.00 82.69 84 GLY A O 1
ATOM 642 N N . HIS A 1 85 ? -25.862 2.581 8.583 1.00 78.25 85 HIS A N 1
ATOM 643 C CA . HIS A 1 85 ? -25.060 2.817 7.377 1.00 78.25 85 HIS A CA 1
ATOM 644 C C . HIS A 1 85 ? -23.653 3.355 7.698 1.00 78.25 85 HIS A C 1
ATOM 646 O O . HIS A 1 85 ? -22.715 3.123 6.943 1.00 78.25 85 HIS A O 1
ATOM 652 N N . ARG A 1 86 ? -23.475 4.055 8.830 1.00 76.31 86 ARG A N 1
ATOM 653 C CA . ARG A 1 86 ? -22.181 4.618 9.252 1.00 76.31 86 ARG A CA 1
ATOM 654 C C . ARG A 1 86 ? -21.186 3.522 9.631 1.00 76.31 86 ARG A C 1
ATOM 656 O O . ARG A 1 86 ? -20.004 3.673 9.334 1.00 76.31 86 ARG A O 1
ATOM 663 N N . GLY A 1 87 ? -21.660 2.408 10.192 1.00 76.12 87 GLY A N 1
ATOM 664 C CA . GLY A 1 87 ? -20.826 1.242 10.492 1.00 76.12 87 GLY A CA 1
ATOM 665 C C . GLY A 1 87 ? -20.151 0.643 9.256 1.00 76.12 87 GLY A C 1
ATOM 666 O O . GLY A 1 87 ? -18.994 0.242 9.322 1.00 76.12 87 GLY A O 1
ATOM 667 N N . LEU A 1 88 ? -20.823 0.660 8.098 1.00 78.38 88 LEU A N 1
ATOM 668 C CA . LEU A 1 88 ? -20.294 0.114 6.837 1.00 78.38 88 LEU A CA 1
ATOM 669 C C . LEU A 1 88 ? -19.198 0.977 6.195 1.00 78.38 88 LEU A C 1
ATOM 671 O O . LEU A 1 88 ? -18.392 0.458 5.429 1.00 78.38 88 LEU A O 1
ATOM 675 N N . PHE A 1 89 ? -19.142 2.267 6.528 1.00 78.62 89 PHE A N 1
ATOM 676 C CA . PHE A 1 89 ? -18.088 3.191 6.088 1.00 78.62 89 PHE A CA 1
ATOM 677 C C . PHE A 1 89 ? -17.082 3.512 7.204 1.00 78.62 89 PHE A C 1
ATOM 679 O O . PHE A 1 89 ? -16.240 4.406 7.071 1.00 78.62 89 PHE A O 1
ATOM 686 N N . SER A 1 90 ? -17.145 2.772 8.313 1.00 68.19 90 SER A N 1
ATOM 687 C CA . SER A 1 90 ? -16.199 2.867 9.420 1.00 68.19 90 SER A CA 1
ATOM 688 C C . SER A 1 90 ? -14.777 2.584 8.923 1.00 68.19 90 SER A C 1
ATOM 690 O O . SER A 1 90 ? -14.470 1.495 8.442 1.00 68.19 90 SER A O 1
ATOM 692 N N . GLY A 1 91 ? -13.899 3.588 8.994 1.00 64.62 91 GLY A N 1
ATOM 693 C CA . GLY A 1 91 ? -12.517 3.492 8.508 1.00 64.62 91 GLY A CA 1
ATOM 694 C C . GLY A 1 91 ? -12.281 4.001 7.080 1.00 64.62 91 GLY A C 1
ATOM 695 O O . GLY A 1 91 ? -11.134 3.983 6.621 1.00 64.62 91 GLY A O 1
ATOM 696 N N . LEU A 1 92 ? -13.305 4.527 6.394 1.00 68.75 92 LEU A N 1
ATOM 697 C CA . LEU A 1 92 ? -13.131 5.201 5.101 1.00 68.75 92 LEU A CA 1
ATOM 698 C C . LEU A 1 92 ? -12.190 6.409 5.228 1.00 68.75 92 LEU A C 1
ATOM 700 O O . LEU A 1 92 ? -11.235 6.525 4.465 1.00 68.75 92 LEU A O 1
ATOM 704 N N . THR A 1 93 ? -12.382 7.247 6.249 1.00 62.19 93 THR A N 1
ATOM 705 C CA . THR A 1 93 ? -11.517 8.407 6.521 1.00 62.19 93 THR A CA 1
ATOM 706 C C . THR A 1 93 ? -10.067 7.993 6.764 1.00 62.19 93 THR A C 1
ATOM 708 O O . THR A 1 93 ? -9.160 8.606 6.219 1.00 62.19 93 THR A O 1
ATOM 711 N N . ALA A 1 94 ? -9.828 6.907 7.506 1.00 60.84 94 ALA A N 1
ATOM 712 C CA . ALA A 1 94 ? -8.480 6.378 7.729 1.00 60.84 94 ALA A CA 1
ATOM 713 C C . ALA A 1 94 ? -7.844 5.810 6.445 1.00 60.84 94 ALA A C 1
ATOM 715 O O . ALA A 1 94 ? -6.627 5.850 6.280 1.00 60.84 94 ALA A O 1
ATOM 716 N N . THR A 1 95 ? -8.661 5.297 5.522 1.00 65.38 95 THR A N 1
ATOM 717 C CA . THR A 1 95 ? -8.211 4.808 4.211 1.00 65.38 95 THR A CA 1
ATOM 718 C C . THR A 1 95 ? -7.821 5.971 3.300 1.00 65.38 95 THR A C 1
ATOM 720 O O . THR A 1 95 ? -6.727 5.963 2.743 1.00 65.38 95 THR A O 1
ATOM 723 N N . LEU A 1 96 ? -8.655 7.010 3.225 1.00 65.06 96 LEU A N 1
ATOM 724 C CA . LEU A 1 96 ? -8.384 8.220 2.443 1.00 65.06 96 LEU A CA 1
ATOM 725 C C . LEU A 1 96 ? -7.189 9.008 3.004 1.00 65.06 96 LEU A C 1
ATOM 727 O O . LEU A 1 96 ? -6.313 9.431 2.252 1.00 65.06 96 LEU A O 1
ATOM 731 N N . LEU A 1 97 ? -7.095 9.122 4.332 1.00 59.84 97 LEU A N 1
ATOM 732 C CA . LEU A 1 97 ? -5.981 9.775 5.022 1.00 59.84 97 LEU A CA 1
ATOM 733 C C . LEU A 1 97 ? -4.663 9.004 4.875 1.00 59.84 97 LEU A C 1
ATOM 735 O O . LEU A 1 97 ? -3.601 9.593 5.012 1.00 59.84 97 LEU A O 1
ATOM 739 N N . ARG A 1 98 ? -4.705 7.698 4.589 1.00 62.00 98 ARG A N 1
ATOM 740 C CA . ARG A 1 98 ? -3.516 6.909 4.236 1.00 62.00 98 ARG A CA 1
ATOM 741 C C . ARG A 1 98 ? -3.114 7.127 2.779 1.00 62.00 98 ARG A C 1
ATOM 743 O O . ARG A 1 98 ? -1.924 7.184 2.482 1.00 62.00 98 ARG A O 1
ATOM 750 N N . ASP A 1 99 ? -4.086 7.217 1.881 1.00 59.53 99 ASP A N 1
ATOM 751 C CA . ASP A 1 99 ? -3.827 7.284 0.445 1.00 59.53 99 ASP A CA 1
ATOM 752 C C . ASP A 1 99 ? -3.270 8.665 0.018 1.00 59.53 99 ASP A C 1
ATOM 754 O O . ASP A 1 99 ? -2.454 8.723 -0.901 1.00 59.53 99 ASP A O 1
ATOM 758 N N . ALA A 1 100 ? -3.607 9.750 0.732 1.00 56.72 100 ALA A N 1
ATOM 759 C CA . ALA A 1 100 ? -3.111 11.114 0.482 1.00 56.72 100 ALA A CA 1
ATOM 760 C C . ALA A 1 100 ? -1.605 11.366 0.775 1.00 56.72 100 ALA A C 1
ATOM 762 O O . ALA A 1 100 ? -0.925 11.942 -0.068 1.00 56.72 100 ALA A O 1
ATOM 763 N N . PRO A 1 101 ? -1.025 10.954 1.917 1.00 57.50 101 PRO A N 1
ATOM 764 C CA . PRO A 1 101 ? 0.411 11.091 2.171 1.00 57.50 101 PRO A CA 1
ATOM 765 C C . PRO A 1 101 ? 1.239 10.033 1.430 1.00 57.50 101 PRO A C 1
ATOM 767 O O . PRO A 1 101 ? 2.382 10.291 1.052 1.00 57.50 101 PRO A O 1
ATOM 770 N N . PHE A 1 102 ? 0.669 8.846 1.180 1.00 58.16 102 PHE A N 1
ATOM 771 C CA . PHE A 1 102 ? 1.353 7.780 0.446 1.00 58.16 102 PHE A CA 1
ATOM 772 C C . PHE A 1 102 ? 1.694 8.198 -0.990 1.00 58.16 102 PHE A C 1
ATOM 774 O O . PHE A 1 102 ? 2.780 7.893 -1.480 1.00 58.16 102 PHE A O 1
ATOM 781 N N . SER A 1 103 ? 0.795 8.920 -1.657 1.00 54.28 103 SER A N 1
ATOM 782 C CA . SER A 1 103 ? 1.020 9.403 -3.017 1.00 54.28 103 SER A CA 1
ATOM 783 C C . SER A 1 103 ? 2.097 10.483 -3.106 1.00 54.28 103 SER A C 1
ATOM 785 O O . SER A 1 103 ? 2.909 10.424 -4.023 1.00 54.28 103 SER A O 1
ATOM 787 N N . GLY A 1 104 ? 2.159 11.415 -2.148 1.00 55.12 104 GLY A N 1
ATOM 788 C CA . GLY A 1 104 ? 3.189 12.458 -2.104 1.00 55.12 104 GLY A CA 1
ATOM 789 C C . GLY A 1 104 ? 4.593 11.881 -1.917 1.00 55.12 104 GLY A C 1
ATOM 790 O O . GLY A 1 104 ? 5.519 12.232 -2.647 1.00 55.12 104 GLY A O 1
ATOM 791 N N . ILE A 1 105 ? 4.733 10.914 -1.006 1.00 63.19 105 ILE A N 1
ATOM 792 C CA . ILE A 1 105 ? 6.000 10.205 -0.778 1.00 63.19 105 ILE A CA 1
ATOM 793 C C . ILE A 1 105 ? 6.376 9.376 -2.014 1.00 63.19 105 ILE A C 1
ATOM 795 O O . ILE A 1 105 ? 7.524 9.402 -2.450 1.00 63.19 105 ILE A O 1
ATOM 799 N N . TYR A 1 106 ? 5.416 8.679 -2.629 1.00 58.03 106 TYR A N 1
ATOM 800 C CA . TYR A 1 106 ? 5.661 7.914 -3.852 1.00 58.03 106 TYR A CA 1
ATOM 801 C C . TYR A 1 106 ? 6.148 8.800 -5.012 1.00 58.03 106 TYR A C 1
ATOM 803 O O . TYR A 1 106 ? 7.110 8.435 -5.684 1.00 58.03 106 TYR A O 1
ATOM 811 N N . LEU A 1 107 ? 5.539 9.975 -5.214 1.00 54.91 107 LEU A N 1
ATOM 812 C CA . LEU A 1 107 ? 5.924 10.944 -6.250 1.00 54.91 107 LEU A CA 1
ATOM 813 C C . LEU A 1 107 ? 7.340 11.485 -6.026 1.00 54.91 107 LEU A C 1
ATOM 815 O O . LEU A 1 107 ? 8.126 11.569 -6.967 1.00 54.91 107 LEU A O 1
ATOM 819 N N . MET A 1 108 ? 7.678 11.800 -4.773 1.00 58.31 108 MET A N 1
ATOM 820 C CA . MET A 1 108 ? 9.009 12.268 -4.387 1.00 58.31 108 MET A CA 1
ATOM 821 C C . MET A 1 108 ? 10.089 11.229 -4.720 1.00 58.31 108 MET A C 1
ATOM 823 O O . MET A 1 108 ? 11.108 11.569 -5.319 1.00 58.31 108 MET A O 1
ATOM 827 N N . PHE A 1 109 ? 9.857 9.959 -4.378 1.00 59.94 109 PHE A N 1
ATOM 828 C CA . PHE A 1 109 ? 10.807 8.886 -4.685 1.00 59.94 109 PHE A CA 1
ATOM 829 C C . PHE A 1 109 ? 10.872 8.569 -6.178 1.00 59.94 109 PHE A C 1
ATOM 831 O O . PHE A 1 109 ? 11.964 8.447 -6.723 1.00 59.94 109 PHE A O 1
ATOM 838 N N . TYR A 1 110 ? 9.728 8.503 -6.858 1.00 53.41 110 TYR A N 1
ATOM 839 C CA . TYR A 1 110 ? 9.667 8.229 -8.292 1.00 53.41 110 TYR A CA 1
ATOM 840 C C . TYR A 1 110 ? 10.422 9.280 -9.120 1.00 53.41 110 TYR A C 1
ATOM 842 O O . TYR A 1 110 ? 11.214 8.920 -9.990 1.00 53.41 110 TYR A O 1
ATOM 850 N N . SER A 1 111 ? 10.236 10.571 -8.824 1.00 55.41 111 SER A N 1
ATOM 851 C CA . SER A 1 111 ? 10.915 11.661 -9.539 1.00 55.41 111 SER A CA 1
ATOM 852 C C . SER A 1 111 ? 12.428 11.661 -9.316 1.00 55.41 111 SER A C 1
ATOM 854 O O . SER A 1 111 ? 13.178 11.915 -10.257 1.00 55.41 111 SER A O 1
ATOM 856 N N . GLN A 1 112 ? 12.892 11.325 -8.107 1.00 58.53 112 GLN A N 1
ATOM 857 C CA . GLN A 1 112 ? 14.327 11.204 -7.838 1.00 58.53 112 GLN A CA 1
ATOM 858 C C . GLN A 1 112 ? 14.946 9.994 -8.541 1.00 58.53 112 GLN A C 1
ATOM 860 O O . GLN A 1 112 ? 15.977 10.129 -9.194 1.00 58.53 112 GLN A O 1
ATOM 865 N N . THR A 1 113 ? 14.302 8.826 -8.487 1.00 54.97 113 THR A N 1
ATOM 866 C CA . THR A 1 113 ? 14.813 7.622 -9.157 1.00 54.97 113 THR A CA 1
ATOM 867 C C . THR A 1 113 ? 14.825 7.780 -10.679 1.00 54.97 113 THR A C 1
ATOM 869 O O . THR A 1 113 ? 15.798 7.399 -11.324 1.00 54.97 113 THR A O 1
ATOM 872 N N . LYS A 1 114 ? 13.793 8.399 -11.266 1.00 52.16 114 LYS A N 1
ATOM 873 C CA . LYS A 1 114 ? 13.718 8.631 -12.714 1.00 52.16 114 LYS A CA 1
ATOM 874 C C . LYS A 1 114 ? 14.817 9.578 -13.215 1.00 52.16 114 LYS A C 1
ATOM 876 O O . LYS A 1 114 ? 15.381 9.324 -14.274 1.00 52.16 114 LYS A O 1
ATOM 881 N N . ASN A 1 115 ? 15.156 10.621 -12.452 1.00 56.97 115 ASN A N 1
ATOM 882 C CA . ASN A 1 115 ? 16.239 11.546 -12.810 1.00 56.97 115 ASN A CA 1
ATOM 883 C C . ASN A 1 115 ? 17.618 10.873 -12.811 1.00 56.97 115 ASN A C 1
ATOM 885 O O . ASN A 1 115 ? 18.421 11.137 -13.702 1.00 56.97 115 ASN A O 1
ATOM 889 N N . ILE A 1 116 ? 17.864 9.977 -11.852 1.00 58.28 116 ILE A N 1
ATOM 890 C CA . ILE A 1 116 ? 19.136 9.251 -11.724 1.00 58.28 116 ILE A CA 1
ATOM 891 C C . ILE A 1 116 ? 19.324 8.252 -12.876 1.00 58.28 116 ILE A C 1
ATOM 893 O O . ILE A 1 116 ? 20.412 8.154 -13.431 1.00 58.28 116 ILE A O 1
ATOM 897 N N . VAL A 1 117 ? 18.265 7.539 -13.272 1.00 54.91 117 VAL A N 1
ATOM 898 C CA . VAL A 1 117 ? 18.330 6.537 -14.353 1.00 54.91 117 VAL A CA 1
ATOM 899 C C . VAL A 1 117 ? 18.465 7.190 -15.734 1.00 54.91 117 VAL A C 1
ATOM 901 O O . VAL A 1 117 ? 19.226 6.702 -16.561 1.00 54.91 117 VAL A O 1
ATOM 904 N N . LEU A 1 118 ? 17.781 8.314 -15.980 1.00 53.78 118 LEU A N 1
ATOM 905 C CA . LEU A 1 118 ? 17.849 9.025 -17.265 1.00 53.78 118 LEU A CA 1
ATOM 906 C C . LEU A 1 118 ? 19.205 9.697 -17.524 1.00 53.78 118 LEU A C 1
ATOM 908 O O . LEU A 1 118 ? 19.587 9.827 -18.678 1.00 53.78 118 LEU A O 1
ATOM 912 N N . HIS A 1 119 ? 19.937 10.097 -16.480 1.00 53.94 119 HIS A N 1
ATOM 913 C CA . HIS A 1 119 ? 21.275 10.688 -16.628 1.00 53.94 119 HIS A CA 1
ATOM 914 C C . HIS A 1 119 ? 22.398 9.645 -16.781 1.00 53.94 119 HIS A C 1
ATOM 916 O O . HIS A 1 119 ? 23.526 10.020 -17.079 1.00 53.94 119 HIS A O 1
ATOM 922 N N . GLY A 1 120 ? 22.121 8.354 -16.556 1.00 50.75 120 GLY A N 1
ATOM 923 C CA . GLY A 1 120 ? 23.145 7.301 -16.521 1.00 50.75 120 GLY A CA 1
ATOM 924 C C . GLY A 1 120 ? 23.064 6.246 -17.629 1.00 50.75 120 GLY A C 1
ATOM 925 O O . GLY A 1 120 ? 23.881 5.331 -17.624 1.00 50.75 120 GLY A O 1
ATOM 926 N N . ALA A 1 121 ? 22.089 6.320 -18.542 1.00 52.53 121 ALA A N 1
ATOM 927 C CA . ALA A 1 121 ? 21.732 5.213 -19.439 1.00 52.53 121 ALA A CA 1
ATOM 928 C C . ALA A 1 121 ? 21.812 5.560 -20.940 1.00 52.53 121 ALA A C 1
ATOM 930 O O . ALA A 1 121 ? 20.916 5.202 -21.698 1.00 52.53 121 ALA A O 1
ATOM 931 N N . ASP A 1 122 ? 22.885 6.225 -21.378 1.00 49.75 122 ASP A N 1
ATOM 932 C CA . ASP A 1 122 ? 23.119 6.504 -22.810 1.00 49.75 122 ASP A CA 1
ATOM 933 C C . ASP A 1 122 ? 23.645 5.279 -23.601 1.00 49.75 122 ASP A C 1
ATOM 935 O O . ASP A 1 122 ? 23.674 5.295 -24.827 1.00 49.75 122 ASP A O 1
ATOM 939 N N . GLN A 1 123 ? 24.044 4.183 -22.937 1.00 50.47 123 GLN A N 1
ATOM 940 C CA . GLN A 1 123 ? 24.592 2.979 -23.591 1.00 50.47 123 GLN A CA 1
ATOM 941 C C . GLN A 1 123 ? 24.316 1.691 -22.791 1.00 50.47 123 GLN A C 1
ATOM 943 O O . GLN A 1 123 ? 25.215 1.159 -22.142 1.00 50.47 123 GLN A O 1
ATOM 948 N N . LEU A 1 124 ? 23.087 1.161 -22.811 1.00 55.22 124 LEU A N 1
ATOM 949 C CA . LEU A 1 124 ? 22.814 -0.183 -22.278 1.00 55.22 124 LEU A CA 1
ATOM 950 C C . LEU A 1 124 ? 22.156 -1.084 -23.327 1.00 55.22 124 LEU A C 1
ATOM 952 O O . LEU A 1 124 ? 21.099 -0.753 -23.863 1.00 55.22 124 LEU A O 1
ATOM 956 N N . ASP A 1 125 ? 22.764 -2.246 -23.573 1.00 53.22 125 ASP A N 1
ATOM 957 C CA . ASP A 1 125 ? 22.264 -3.259 -24.504 1.00 53.22 125 ASP A CA 1
ATOM 958 C C . ASP A 1 125 ? 20.861 -3.755 -24.127 1.00 53.22 125 ASP A C 1
ATOM 960 O O . ASP A 1 125 ? 20.582 -4.107 -22.975 1.00 53.22 125 ASP A O 1
ATOM 964 N N . ALA A 1 126 ? 19.984 -3.861 -25.134 1.00 58.59 126 ALA A N 1
ATOM 965 C CA . ALA A 1 126 ? 18.573 -4.229 -24.982 1.00 58.59 126 ALA A CA 1
ATOM 966 C C . ALA A 1 126 ? 18.348 -5.571 -24.253 1.00 58.59 126 ALA A C 1
ATOM 968 O O . ALA A 1 126 ? 17.329 -5.751 -23.585 1.00 58.59 126 ALA A O 1
ATOM 969 N N . ALA A 1 127 ? 19.318 -6.487 -24.320 1.00 59.78 127 ALA A N 1
ATOM 970 C CA . ALA A 1 127 ? 19.273 -7.789 -23.655 1.00 59.78 127 ALA A CA 1
ATOM 971 C C . ALA A 1 127 ? 19.405 -7.708 -22.120 1.00 59.78 127 ALA A C 1
ATOM 973 O O . ALA A 1 127 ? 18.869 -8.558 -21.410 1.00 59.78 127 ALA A O 1
ATOM 974 N N . PHE A 1 128 ? 20.073 -6.679 -21.587 1.00 61.81 128 PHE A N 1
ATOM 975 C CA . PHE A 1 128 ? 20.268 -6.504 -20.141 1.00 61.81 128 PHE A CA 1
ATOM 976 C C . PHE A 1 128 ? 19.195 -5.628 -19.485 1.00 61.81 128 PHE A C 1
ATOM 978 O O . PHE A 1 128 ? 19.074 -5.621 -18.257 1.00 61.81 128 PHE A O 1
ATOM 985 N N . ILE A 1 129 ? 18.364 -4.948 -20.281 1.00 63.94 129 ILE A N 1
ATOM 986 C CA . ILE A 1 129 ? 17.294 -4.060 -19.805 1.00 63.94 129 ILE A CA 1
ATOM 987 C C . ILE A 1 129 ? 16.359 -4.733 -18.775 1.00 63.94 129 ILE A C 1
ATOM 989 O O . ILE A 1 129 ? 16.084 -4.107 -17.751 1.00 63.94 129 ILE A O 1
ATOM 993 N N . PRO A 1 130 ? 15.892 -5.989 -18.938 1.00 65.25 130 PRO A N 1
ATOM 994 C CA . PRO A 1 130 ? 15.006 -6.626 -17.956 1.00 65.25 130 PRO A CA 1
ATOM 995 C C . PRO A 1 130 ? 15.682 -6.873 -16.600 1.00 65.25 130 PRO A C 1
ATOM 997 O O . PRO A 1 130 ? 15.094 -6.609 -15.552 1.00 65.25 130 PRO A O 1
ATOM 1000 N N . VAL A 1 131 ? 16.940 -7.325 -16.615 1.00 71.38 131 VAL A N 1
ATOM 1001 C CA . VAL A 1 131 ? 17.724 -7.630 -15.405 1.00 71.38 131 VAL A CA 1
ATOM 1002 C C . VAL A 1 131 ? 18.077 -6.349 -14.653 1.00 71.38 131 VAL A C 1
ATOM 1004 O O . VAL A 1 131 ? 17.990 -6.294 -13.425 1.00 71.38 131 VAL A O 1
ATOM 1007 N N . VAL A 1 132 ? 18.424 -5.295 -15.391 1.00 67.50 132 VAL A N 1
ATOM 1008 C CA . VAL A 1 132 ? 18.746 -3.975 -14.840 1.00 67.50 132 VAL A CA 1
ATOM 1009 C C . VAL A 1 132 ? 17.496 -3.295 -14.283 1.00 67.50 132 VAL A C 1
ATOM 1011 O O . VAL A 1 132 ? 17.529 -2.744 -13.185 1.00 67.50 132 VAL A O 1
ATOM 1014 N N . ASN A 1 133 ? 16.354 -3.406 -14.964 1.00 64.81 133 ASN A N 1
ATOM 1015 C CA . ASN A 1 133 ? 15.078 -2.919 -14.440 1.00 64.81 133 ASN A CA 1
ATOM 1016 C C . ASN A 1 133 ? 14.661 -3.665 -13.167 1.00 64.81 133 ASN A C 1
ATOM 1018 O O . ASN A 1 133 ? 14.167 -3.045 -12.222 1.00 64.81 133 ASN A O 1
ATOM 1022 N N . PHE A 1 134 ? 14.886 -4.979 -13.108 1.00 69.38 134 PHE A N 1
ATOM 1023 C CA . PHE A 1 134 ? 14.597 -5.780 -11.923 1.00 69.38 134 PHE A CA 1
ATOM 1024 C C . PHE A 1 134 ? 15.482 -5.386 -10.735 1.00 69.38 134 PHE A C 1
ATOM 1026 O O . PHE A 1 134 ? 14.969 -5.123 -9.645 1.00 69.38 134 PHE A O 1
ATOM 1033 N N . SER A 1 135 ? 16.799 -5.286 -10.934 1.00 70.19 135 SER A N 1
ATOM 1034 C CA . SER A 1 135 ? 17.735 -4.897 -9.873 1.00 70.19 135 SER A CA 1
ATOM 1035 C C . SER A 1 135 ? 17.472 -3.472 -9.381 1.00 70.19 135 SER A C 1
ATOM 1037 O O . SER A 1 135 ? 17.422 -3.237 -8.170 1.00 70.19 135 SER A O 1
ATOM 1039 N N . CYS A 1 136 ? 17.182 -2.545 -10.298 1.00 61.97 136 CYS A N 1
ATOM 1040 C CA . CYS A 1 136 ? 16.781 -1.182 -9.970 1.00 61.97 136 CYS A CA 1
ATOM 1041 C C . CYS A 1 136 ? 15.458 -1.161 -9.183 1.00 61.97 136 CYS A C 1
ATOM 1043 O O . CYS A 1 136 ? 15.348 -0.473 -8.168 1.00 61.97 136 CYS A O 1
ATOM 1045 N N . GLY A 1 137 ? 14.477 -1.981 -9.574 1.00 62.88 137 GLY A N 1
ATOM 1046 C CA . GLY A 1 137 ? 13.201 -2.131 -8.872 1.00 62.88 137 GLY A CA 1
ATOM 1047 C C . GLY A 1 137 ? 13.342 -2.698 -7.455 1.00 62.88 137 GLY A C 1
ATOM 1048 O O . GLY A 1 137 ? 12.708 -2.195 -6.524 1.00 62.88 137 GLY A O 1
ATOM 1049 N N . VAL A 1 138 ? 14.202 -3.702 -7.259 1.00 72.00 138 VAL A N 1
ATOM 1050 C CA . VAL A 1 138 ? 14.513 -4.262 -5.933 1.00 72.00 138 VAL A CA 1
ATOM 1051 C C . VAL A 1 138 ? 15.201 -3.217 -5.058 1.00 72.00 138 VAL A C 1
ATOM 1053 O O . VAL A 1 138 ? 14.784 -2.996 -3.919 1.00 72.00 138 VAL A O 1
ATOM 1056 N N . PHE A 1 139 ? 16.207 -2.527 -5.592 1.00 71.88 139 PHE A N 1
ATOM 1057 C CA . PHE A 1 139 ? 16.957 -1.513 -4.857 1.00 71.88 139 PHE A CA 1
ATOM 1058 C C . PHE A 1 139 ? 16.074 -0.321 -4.460 1.00 71.88 139 PHE A C 1
ATOM 1060 O O . PHE A 1 139 ? 16.019 0.059 -3.287 1.00 71.88 139 PHE A O 1
ATOM 1067 N N . ALA A 1 140 ? 15.281 0.197 -5.402 1.00 62.00 140 ALA A N 1
ATOM 1068 C CA . ALA A 1 140 ? 14.285 1.230 -5.140 1.00 62.00 140 ALA A CA 1
ATOM 1069 C C . ALA A 1 140 ? 13.233 0.760 -4.121 1.00 62.00 140 ALA A C 1
ATOM 1071 O O . ALA A 1 140 ? 12.848 1.514 -3.226 1.00 62.00 140 ALA A O 1
ATOM 1072 N N . GLY A 1 141 ? 12.795 -0.500 -4.201 1.00 62.94 141 GLY A N 1
ATOM 1073 C CA . GLY A 1 141 ? 11.855 -1.096 -3.255 1.00 62.94 141 GLY A CA 1
ATOM 1074 C C . GLY A 1 141 ? 12.403 -1.172 -1.827 1.00 62.94 141 GLY A C 1
ATOM 1075 O O . GLY A 1 141 ? 11.658 -0.912 -0.876 1.00 62.94 141 GLY A O 1
ATOM 1076 N N . ILE A 1 142 ? 13.690 -1.482 -1.663 1.00 73.38 142 ILE A N 1
ATOM 1077 C CA . ILE A 1 142 ? 14.371 -1.521 -0.362 1.00 73.38 142 ILE A CA 1
ATOM 1078 C C . ILE A 1 142 ? 14.505 -0.107 0.205 1.00 73.38 142 ILE A C 1
ATOM 1080 O O . ILE A 1 142 ? 14.068 0.132 1.331 1.00 73.38 142 ILE A O 1
ATOM 1084 N N . LEU A 1 143 ? 15.010 0.846 -0.582 1.00 70.62 143 LEU A N 1
ATOM 1085 C CA . LEU A 1 143 ? 15.159 2.242 -0.155 1.00 70.62 143 LEU A CA 1
ATOM 1086 C C . LEU A 1 143 ? 13.816 2.875 0.225 1.00 70.62 143 LEU A C 1
ATOM 1088 O O . LEU A 1 143 ? 13.679 3.456 1.302 1.00 70.62 143 LEU A O 1
ATOM 1092 N N . ALA A 1 144 ? 12.785 2.684 -0.601 1.00 63.31 144 ALA A N 1
ATOM 1093 C CA . ALA A 1 144 ? 11.440 3.156 -0.297 1.00 63.31 144 ALA A CA 1
ATOM 1094 C C . ALA A 1 144 ? 10.876 2.496 0.971 1.00 63.31 144 ALA A C 1
ATOM 1096 O O . ALA A 1 144 ? 10.144 3.126 1.736 1.00 63.31 144 ALA A O 1
ATOM 1097 N N . SER A 1 145 ? 11.204 1.226 1.225 1.00 67.50 145 SER A N 1
ATOM 1098 C CA . SER A 1 145 ? 10.795 0.541 2.456 1.00 67.50 145 SER A CA 1
ATOM 1099 C C . SER A 1 145 ? 11.495 1.110 3.684 1.00 67.50 145 SER A C 1
ATOM 1101 O O . SER A 1 145 ? 10.828 1.296 4.693 1.00 67.50 145 SER A O 1
ATOM 1103 N N . LEU A 1 146 ? 12.786 1.444 3.596 1.00 74.25 146 LEU A N 1
ATOM 1104 C CA . LEU A 1 146 ? 13.530 2.073 4.690 1.00 74.25 146 LEU A CA 1
ATOM 1105 C C . LEU A 1 146 ? 12.961 3.447 5.041 1.00 74.25 146 LEU A C 1
ATOM 1107 O O . LEU A 1 146 ? 12.742 3.738 6.213 1.00 74.25 146 LEU A O 1
ATOM 1111 N N . VAL A 1 147 ? 12.645 4.260 4.034 1.00 73.38 147 VAL A N 1
ATOM 1112 C CA . VAL A 1 147 ? 12.096 5.604 4.260 1.00 73.38 147 VAL A CA 1
ATOM 1113 C C . VAL A 1 147 ? 10.668 5.544 4.804 1.00 73.38 147 VAL A C 1
ATOM 1115 O O . VAL A 1 147 ? 10.289 6.343 5.655 1.00 73.38 147 VAL A O 1
ATOM 1118 N N . THR A 1 148 ? 9.870 4.571 4.360 1.00 70.31 148 THR A N 1
ATOM 1119 C CA . THR A 1 148 ? 8.497 4.382 4.863 1.00 70.31 148 THR A CA 1
ATOM 1120 C C . THR A 1 148 ? 8.432 3.597 6.175 1.00 70.31 148 THR A C 1
ATOM 1122 O O . THR A 1 148 ? 7.364 3.509 6.779 1.00 70.31 148 THR A O 1
ATOM 1125 N N . GLN A 1 149 ? 9.552 3.047 6.656 1.00 77.19 149 GLN A N 1
ATOM 1126 C CA . GLN A 1 149 ? 9.591 2.207 7.853 1.00 77.19 149 GLN A CA 1
ATOM 1127 C C . GLN A 1 149 ? 9.063 2.914 9.112 1.00 77.19 149 GLN A C 1
ATOM 1129 O O . GLN A 1 149 ? 8.185 2.337 9.757 1.00 77.19 149 GLN A O 1
ATOM 1134 N N . PRO A 1 150 ? 9.468 4.161 9.433 1.00 75.06 150 PRO A N 1
ATOM 1135 C CA . PRO A 1 150 ? 8.972 4.854 10.622 1.00 75.06 150 PRO A CA 1
ATOM 1136 C C . PRO A 1 150 ? 7.457 5.083 10.586 1.00 75.06 150 PRO A C 1
ATOM 1138 O O . PRO A 1 150 ? 6.768 4.859 11.580 1.00 75.06 150 PRO A O 1
ATOM 1141 N N . ALA A 1 151 ? 6.925 5.476 9.425 1.00 74.69 151 ALA A N 1
ATOM 1142 C CA . ALA A 1 151 ? 5.496 5.721 9.241 1.00 74.69 151 ALA A CA 1
ATOM 1143 C C . ALA A 1 151 ? 4.667 4.440 9.424 1.00 74.69 151 ALA A C 1
ATOM 1145 O O . ALA A 1 151 ? 3.600 4.465 10.041 1.00 74.69 151 ALA A O 1
ATOM 1146 N N . ASP A 1 152 ? 5.166 3.306 8.932 1.00 73.19 152 ASP A N 1
ATOM 1147 C CA . ASP A 1 152 ? 4.483 2.028 9.107 1.00 73.19 152 ASP A CA 1
ATOM 1148 C C . ASP A 1 152 ? 4.570 1.494 10.533 1.00 73.19 152 ASP A C 1
ATOM 1150 O O . ASP A 1 152 ? 3.579 0.945 11.001 1.00 73.19 152 ASP A O 1
ATOM 1154 N N . VAL A 1 153 ? 5.684 1.690 11.246 1.00 78.25 153 VAL A N 1
ATOM 1155 C CA . VAL A 1 153 ? 5.776 1.334 12.673 1.00 78.25 153 VAL A CA 1
ATO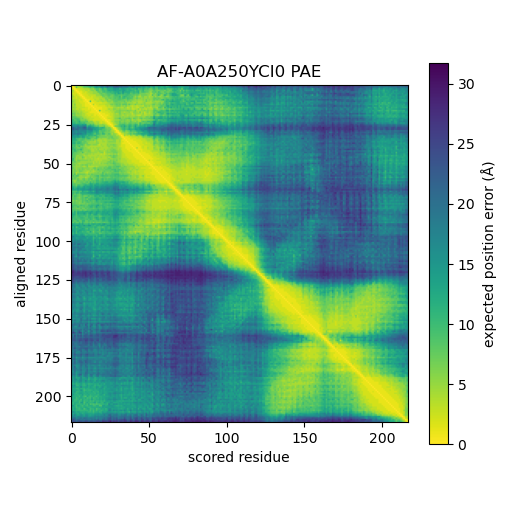M 1156 C C . VAL A 1 153 ? 4.760 2.138 13.488 1.00 78.25 153 VAL A C 1
ATOM 1158 O O . VAL A 1 153 ? 4.000 1.573 14.270 1.00 78.25 153 VAL A O 1
ATOM 1161 N N . ILE A 1 154 ? 4.654 3.448 13.258 1.00 77.00 154 ILE A N 1
ATOM 1162 C CA . ILE A 1 154 ? 3.645 4.281 13.931 1.00 77.00 154 ILE A CA 1
ATOM 1163 C C . ILE A 1 154 ? 2.236 3.742 13.650 1.00 77.00 154 ILE A C 1
ATOM 1165 O O . ILE A 1 154 ? 1.431 3.559 14.566 1.00 77.00 154 ILE A O 1
ATOM 1169 N N . LYS A 1 155 ? 1.948 3.421 12.386 1.00 74.12 155 LYS A N 1
ATOM 1170 C CA . LYS A 1 155 ? 0.653 2.885 11.971 1.00 74.12 155 LYS A CA 1
ATOM 1171 C C . LYS A 1 155 ? 0.351 1.522 12.593 1.00 74.12 155 LYS A C 1
ATOM 1173 O O . LYS A 1 155 ? -0.775 1.320 13.042 1.00 74.12 155 LYS A O 1
ATOM 1178 N N . THR A 1 156 ? 1.302 0.588 12.627 1.00 75.19 156 THR A N 1
ATOM 1179 C CA . THR A 1 156 ? 1.079 -0.738 13.222 1.00 75.19 156 THR A CA 1
ATOM 1180 C C . THR A 1 156 ? 0.821 -0.626 14.717 1.00 75.19 156 THR A C 1
ATOM 1182 O O . THR A 1 156 ? -0.113 -1.255 15.201 1.00 75.19 156 THR A O 1
ATOM 1185 N N . HIS A 1 157 ? 1.543 0.231 15.441 1.00 72.69 157 HIS A N 1
ATOM 1186 C CA . HIS A 1 157 ? 1.283 0.475 16.862 1.00 72.69 157 HIS A CA 1
ATOM 1187 C C . HIS A 1 157 ? -0.093 1.108 17.114 1.00 72.69 157 HIS A C 1
ATOM 1189 O O . HIS A 1 157 ? -0.813 0.664 18.011 1.00 72.69 157 HIS A O 1
ATOM 1195 N N . MET A 1 158 ? -0.505 2.077 16.289 1.00 70.50 158 MET A N 1
ATOM 1196 C CA . MET A 1 158 ? -1.855 2.650 16.367 1.00 70.50 158 MET A CA 1
ATOM 1197 C C . MET A 1 158 ? -2.947 1.613 16.060 1.00 70.50 158 MET A C 1
ATOM 1199 O O . MET A 1 158 ? -3.982 1.594 16.721 1.00 70.50 158 MET A O 1
ATOM 1203 N N . GLN A 1 159 ? -2.716 0.717 15.094 1.00 64.38 159 GLN A N 1
ATOM 1204 C CA . GLN A 1 159 ? -3.662 -0.345 14.729 1.00 64.38 159 GLN A CA 1
ATOM 1205 C C . GLN A 1 159 ? -3.725 -1.483 15.761 1.00 64.38 159 GLN A C 1
ATOM 1207 O O . GLN A 1 159 ? -4.798 -2.037 15.989 1.00 64.38 159 GLN A O 1
ATOM 1212 N N . LEU A 1 160 ? -2.600 -1.831 16.394 1.00 69.38 160 LEU A N 1
ATOM 1213 C CA . LEU A 1 160 ? -2.505 -2.901 17.395 1.00 69.38 160 LEU A CA 1
ATOM 1214 C C . LEU A 1 160 ? -2.971 -2.460 18.788 1.00 69.38 160 LEU A C 1
ATOM 1216 O O . LEU A 1 160 ? -3.340 -3.295 19.611 1.00 69.38 160 LEU A O 1
ATOM 1220 N N . SER A 1 161 ? -2.939 -1.162 19.092 1.00 64.88 161 SER A N 1
ATOM 1221 C CA . SER A 1 161 ? -3.305 -0.634 20.411 1.00 64.88 161 SER A CA 1
ATOM 1222 C C . SER A 1 161 ? -4.091 0.679 20.315 1.00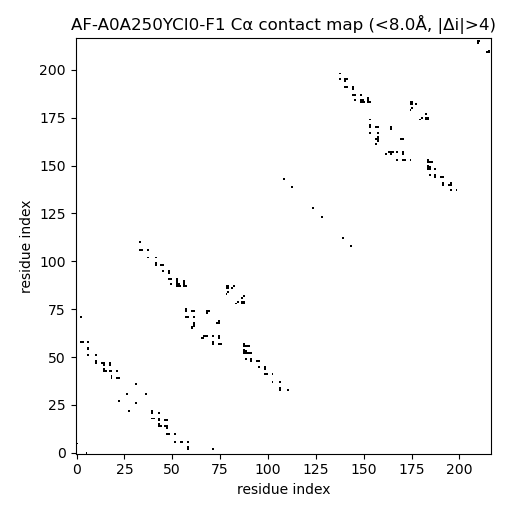 64.88 161 SER A C 1
ATOM 1224 O O . SER A 1 161 ? -3.660 1.703 20.850 1.00 64.88 161 SER A O 1
ATOM 1226 N N . PRO A 1 162 ? -5.286 0.658 19.697 1.00 57.97 162 PRO A N 1
ATOM 1227 C CA . PRO A 1 162 ? -6.085 1.863 19.472 1.00 57.97 162 PRO A CA 1
ATOM 1228 C C . PRO A 1 162 ? -6.510 2.563 20.774 1.00 57.97 162 PRO A C 1
ATOM 1230 O O . PRO A 1 162 ? -6.675 3.775 20.795 1.00 57.97 162 PRO A O 1
ATOM 1233 N N . VAL A 1 163 ? -6.626 1.834 21.892 1.00 59.34 163 VAL A N 1
ATOM 1234 C CA . VAL A 1 163 ? -6.993 2.403 23.207 1.00 59.34 163 VAL A CA 1
ATOM 1235 C C . VAL A 1 163 ? -5.854 3.231 23.823 1.00 59.34 163 VAL A C 1
ATOM 1237 O O . VAL A 1 163 ? -6.115 4.189 24.540 1.00 59.34 163 VAL A O 1
ATOM 1240 N N . LYS A 1 164 ? -4.587 2.900 23.526 1.00 59.19 164 LYS A N 1
ATOM 1241 C CA . LYS A 1 164 ? -3.408 3.627 24.038 1.00 59.19 164 LYS A CA 1
ATOM 1242 C C . LYS A 1 164 ? -2.937 4.749 23.109 1.00 59.19 164 LYS A C 1
ATOM 1244 O O . LYS A 1 164 ? -2.263 5.661 23.575 1.00 59.19 164 LYS A O 1
ATOM 1249 N N . PHE A 1 165 ? -3.273 4.689 21.820 1.00 61.03 165 PHE A N 1
ATOM 1250 C CA . PHE A 1 165 ? -2.792 5.635 20.812 1.00 61.03 165 PHE A CA 1
ATOM 1251 C C . PHE A 1 165 ? -3.955 6.289 20.067 1.00 61.03 165 PHE A C 1
ATOM 1253 O O . PHE A 1 165 ? -4.401 5.798 19.033 1.00 61.03 165 PHE A O 1
ATOM 1260 N N . GLN A 1 166 ? -4.430 7.417 20.595 1.00 63.69 166 GLN A N 1
ATOM 1261 C CA . GLN A 1 166 ? -5.505 8.201 19.977 1.00 63.69 166 GLN A CA 1
ATOM 1262 C C . GLN A 1 166 ? -4.967 9.165 18.904 1.00 63.69 166 GLN A C 1
ATOM 1264 O O . GLN A 1 166 ? -5.669 9.484 17.949 1.00 63.69 166 GLN A O 1
ATOM 1269 N N . TRP A 1 167 ? -3.699 9.582 19.022 1.00 73.56 167 TRP A N 1
ATOM 1270 C CA . TRP A 1 167 ? -3.065 10.558 18.130 1.00 73.56 167 TRP A CA 1
ATOM 1271 C C . TRP A 1 167 ? -1.662 10.123 17.693 1.00 73.56 167 TRP A C 1
ATOM 1273 O O . TRP A 1 167 ? -0.911 9.528 18.468 1.00 73.56 167 TRP A O 1
ATOM 1283 N N . ILE A 1 168 ? -1.277 10.494 16.466 1.00 72.19 168 ILE A N 1
ATOM 1284 C CA . ILE A 1 168 ? 0.033 10.175 15.867 1.00 72.19 168 ILE A CA 1
ATOM 1285 C C . ILE A 1 168 ? 1.183 10.688 16.744 1.00 72.19 168 ILE A C 1
ATOM 1287 O O . ILE A 1 168 ? 2.132 9.952 17.002 1.00 72.19 168 ILE A O 1
ATOM 1291 N N . GLY A 1 169 ? 1.077 11.916 17.265 1.00 72.94 169 GLY A N 1
ATOM 1292 C CA . GLY A 1 169 ? 2.105 12.501 18.132 1.00 72.94 169 GLY A CA 1
ATOM 1293 C C . GLY A 1 169 ? 2.331 11.709 19.424 1.00 72.94 169 GLY A C 1
ATOM 1294 O O . GLY A 1 169 ? 3.470 11.527 19.838 1.00 72.94 169 GLY A O 1
ATOM 1295 N N . GLN A 1 170 ? 1.271 11.150 20.019 1.00 76.75 170 GLN A N 1
ATOM 1296 C CA . GLN A 1 170 ? 1.391 10.297 21.208 1.00 76.75 170 GLN A CA 1
ATOM 1297 C C . GLN A 1 170 ? 2.109 8.983 20.885 1.00 76.75 170 GLN A C 1
ATOM 1299 O O . GLN A 1 170 ? 2.949 8.538 21.665 1.00 76.75 170 GLN A O 1
ATOM 1304 N N . ALA A 1 171 ? 1.822 8.383 19.725 1.00 74.00 171 ALA A N 1
ATOM 1305 C CA . ALA A 1 171 ? 2.521 7.186 19.266 1.00 74.00 171 ALA A CA 1
ATOM 1306 C C . ALA A 1 171 ? 4.011 7.464 19.020 1.00 74.00 171 ALA A C 1
ATOM 1308 O O . ALA A 1 171 ? 4.853 6.710 19.501 1.00 74.00 171 ALA A O 1
ATOM 1309 N N . VAL A 1 172 ? 4.345 8.575 18.355 1.00 79.19 172 VAL A N 1
ATOM 1310 C CA . VAL A 1 172 ? 5.736 8.987 18.104 1.00 79.19 172 VAL A CA 1
ATOM 1311 C C . VAL A 1 172 ? 6.495 9.191 19.415 1.00 79.19 172 VAL A C 1
ATOM 1313 O O . VAL A 1 172 ? 7.546 8.581 19.610 1.00 79.19 172 VAL A O 1
ATOM 1316 N N . THR A 1 173 ? 5.949 9.982 20.342 1.00 81.75 173 THR A N 1
ATOM 1317 C CA . THR A 1 173 ? 6.597 10.265 21.631 1.00 81.75 173 THR A CA 1
ATOM 1318 C C . THR A 1 173 ? 6.778 9.000 22.466 1.00 81.75 173 THR A C 1
ATOM 1320 O O . THR A 1 173 ? 7.827 8.815 23.079 1.00 81.75 173 THR A O 1
ATOM 1323 N N . LEU A 1 174 ? 5.795 8.093 22.479 1.00 80.69 174 LEU A N 1
ATOM 1324 C CA . LEU A 1 174 ? 5.884 6.860 23.261 1.00 80.69 174 LEU A CA 1
ATOM 1325 C C . LEU A 1 174 ? 6.878 5.855 22.659 1.00 80.69 174 LEU A C 1
ATOM 1327 O O . LEU A 1 174 ? 7.630 5.227 23.401 1.00 80.69 174 LEU A O 1
ATOM 1331 N N . ILE A 1 175 ? 6.904 5.704 21.331 1.00 83.12 175 ILE A N 1
ATOM 1332 C CA . ILE A 1 175 ? 7.871 4.835 20.642 1.00 83.12 175 ILE A CA 1
ATOM 1333 C C . ILE A 1 175 ? 9.286 5.357 20.884 1.00 83.12 175 ILE A C 1
ATOM 1335 O O . ILE A 1 175 ? 10.167 4.585 21.260 1.00 83.12 175 ILE A O 1
ATOM 1339 N N . PHE A 1 176 ? 9.484 6.670 20.753 1.00 84.44 176 PHE A N 1
ATOM 1340 C CA . PHE A 1 176 ? 10.770 7.299 21.021 1.00 84.44 176 PHE A CA 1
ATOM 1341 C C . PHE A 1 176 ? 11.196 7.126 22.486 1.00 84.44 176 PHE A C 1
ATOM 1343 O O . PHE A 1 176 ? 12.347 6.793 22.751 1.00 84.44 176 PHE A O 1
ATOM 1350 N N . LYS A 1 177 ? 10.270 7.268 23.444 1.00 84.94 177 LYS A N 1
ATOM 1351 C CA . LYS A 1 177 ? 10.557 7.105 24.878 1.00 84.94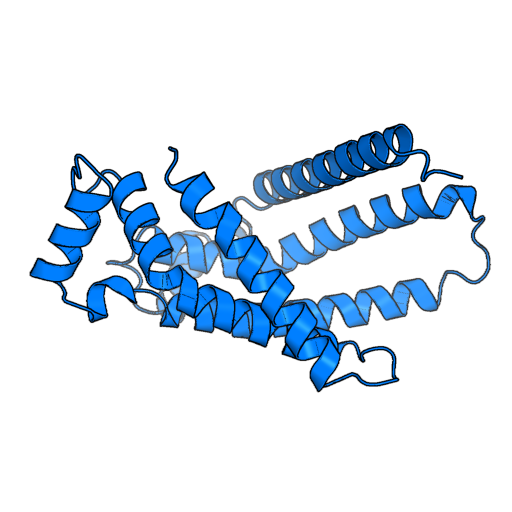 177 LYS A CA 1
ATOM 1352 C C . LYS A 1 177 ? 10.860 5.655 25.281 1.00 84.94 177 LYS A C 1
ATOM 1354 O O . LYS A 1 177 ? 11.713 5.444 26.133 1.00 84.94 177 LYS A O 1
ATOM 1359 N N . ASN A 1 178 ? 10.182 4.670 24.687 1.00 83.12 178 ASN A N 1
ATOM 1360 C CA . ASN A 1 178 ? 10.321 3.257 25.070 1.00 83.12 178 ASN A CA 1
ATOM 1361 C C . ASN A 1 178 ? 11.416 2.507 24.295 1.00 83.12 178 ASN A C 1
ATOM 1363 O O . ASN A 1 178 ? 12.030 1.597 24.843 1.00 83.12 178 ASN A O 1
ATOM 1367 N N . TYR A 1 179 ? 11.644 2.854 23.026 1.00 81.25 179 TYR A N 1
ATOM 1368 C CA . TYR A 1 179 ? 12.525 2.106 22.117 1.00 81.25 179 TYR A CA 1
ATOM 1369 C C . TYR A 1 179 ? 13.565 2.988 21.403 1.00 81.25 179 TYR A C 1
ATOM 1371 O O . TYR A 1 179 ? 14.379 2.483 20.622 1.00 81.25 179 TYR A O 1
ATOM 1379 N N . GLY A 1 180 ? 13.552 4.305 21.641 1.00 84.81 180 GLY A N 1
ATOM 1380 C CA . GLY A 1 180 ? 14.448 5.260 20.992 1.00 84.81 180 GLY A CA 1
ATOM 1381 C C . GLY A 1 180 ? 14.260 5.341 19.474 1.00 84.81 180 GLY A C 1
ATOM 1382 O O . GLY A 1 180 ? 13.267 4.884 18.905 1.00 84.81 180 GLY A O 1
ATOM 1383 N N . LEU A 1 181 ? 15.271 5.885 18.790 1.00 79.00 181 LEU A N 1
ATOM 1384 C CA . LEU A 1 181 ? 15.318 5.970 17.322 1.00 79.00 181 LEU A CA 1
ATOM 1385 C C . LEU A 1 181 ? 15.295 4.590 16.643 1.00 79.00 181 LEU A C 1
ATOM 1387 O O . LEU A 1 181 ? 14.782 4.451 15.534 1.00 79.00 181 LEU A O 1
ATOM 1391 N N . ARG A 1 182 ? 15.805 3.549 17.315 1.00 79.50 182 ARG A N 1
ATOM 1392 C CA . ARG A 1 182 ? 15.865 2.182 16.777 1.00 79.50 182 ARG A CA 1
ATOM 1393 C C . ARG A 1 182 ? 14.489 1.514 16.711 1.00 79.50 182 ARG A C 1
ATOM 1395 O O . ARG A 1 182 ? 14.271 0.684 15.828 1.00 79.50 182 ARG A O 1
ATOM 1402 N N . GLY A 1 183 ? 13.551 1.916 17.573 1.00 78.00 183 GLY A N 1
ATOM 1403 C CA . GLY A 1 183 ? 12.168 1.431 17.557 1.00 78.00 183 GLY A CA 1
ATOM 1404 C C . GLY A 1 183 ? 11.460 1.676 16.223 1.00 78.00 183 GLY A C 1
ATOM 1405 O O . GLY A 1 183 ? 10.758 0.801 15.726 1.00 78.00 183 GLY A O 1
ATOM 1406 N N . PHE A 1 184 ? 11.729 2.812 15.573 1.00 78.94 184 PHE A N 1
ATOM 1407 C CA . PHE A 1 184 ? 11.134 3.164 14.276 1.00 78.94 184 PHE A CA 1
ATOM 1408 C C . PHE A 1 184 ? 11.620 2.302 13.106 1.00 78.94 184 PHE A C 1
ATOM 1410 O O . PHE A 1 184 ? 10.965 2.265 12.068 1.00 78.94 184 PHE A O 1
ATOM 1417 N N . PHE A 1 185 ? 12.740 1.593 13.265 1.00 80.06 185 PHE A N 1
ATOM 1418 C CA . PHE A 1 185 ? 13.295 0.698 12.245 1.00 80.06 185 PHE A CA 1
ATOM 1419 C C . PHE A 1 185 ? 13.144 -0.785 12.605 1.00 80.06 185 PHE A C 1
ATOM 1421 O O . PHE A 1 185 ? 13.573 -1.667 11.851 1.0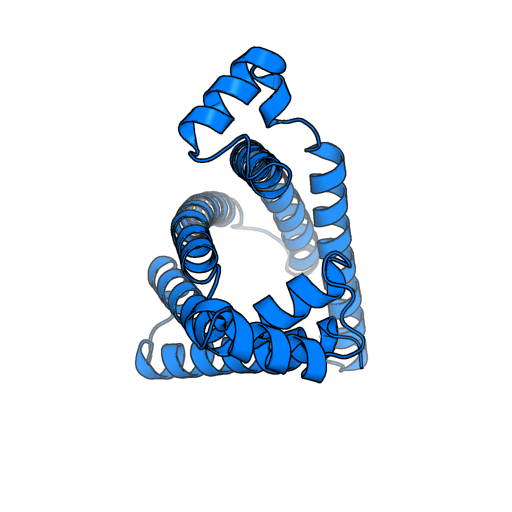0 80.06 185 PHE A O 1
ATOM 1428 N N . GLN A 1 186 ? 12.495 -1.090 13.730 1.00 76.94 186 GLN A N 1
ATOM 1429 C CA . GLN A 1 186 ? 12.260 -2.460 14.157 1.00 76.94 186 GLN A CA 1
ATOM 1430 C C . GLN A 1 186 ? 11.328 -3.171 13.159 1.00 76.94 186 GLN A C 1
ATOM 1432 O O . GLN A 1 186 ? 10.309 -2.635 12.726 1.00 76.94 186 GLN A O 1
ATOM 1437 N N . GLY A 1 187 ? 11.722 -4.370 12.719 1.00 74.38 187 GLY A N 1
ATOM 1438 C CA . GLY A 1 187 ? 10.990 -5.129 11.695 1.00 74.38 187 GLY A CA 1
ATOM 1439 C C . GLY A 1 187 ? 11.257 -4.709 10.241 1.00 74.38 187 GLY A C 1
ATOM 1440 O O . GLY A 1 187 ? 10.582 -5.208 9.340 1.00 74.38 187 GLY A O 1
ATOM 1441 N N . GLY A 1 188 ? 12.242 -3.838 9.979 1.00 74.44 188 GLY A N 1
ATOM 1442 C CA . GLY A 1 188 ? 12.592 -3.414 8.615 1.00 74.44 188 GLY A CA 1
ATOM 1443 C C . G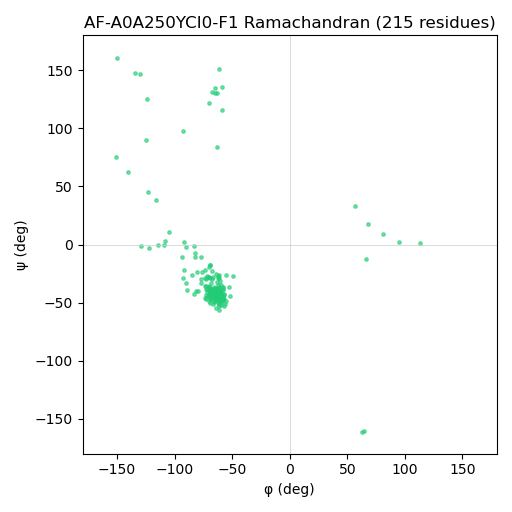LY A 1 188 ? 13.091 -4.557 7.727 1.00 74.44 188 GLY A C 1
ATOM 1444 O O . GLY A 1 188 ? 12.650 -4.689 6.589 1.00 74.44 188 GLY A O 1
ATOM 1445 N N . VAL A 1 189 ? 13.937 -5.438 8.268 1.00 78.50 189 VAL A N 1
ATOM 1446 C CA . VAL A 1 189 ? 14.493 -6.604 7.554 1.00 78.50 189 VAL A CA 1
ATOM 1447 C C . VAL A 1 189 ? 13.409 -7.589 7.086 1.00 78.50 189 VAL A C 1
ATOM 1449 O O . VAL A 1 189 ? 13.325 -7.829 5.881 1.00 78.50 189 VAL A O 1
ATOM 1452 N N . PRO A 1 190 ? 12.533 -8.131 7.960 1.00 78.88 190 PRO A N 1
ATOM 1453 C CA . PRO A 1 190 ? 11.486 -9.054 7.516 1.00 78.88 190 PRO A CA 1
ATOM 1454 C C . PRO A 1 190 ? 10.505 -8.403 6.531 1.00 78.88 190 PRO A C 1
ATOM 1456 O O . PRO A 1 190 ? 9.971 -9.074 5.647 1.00 78.88 190 PRO A O 1
ATOM 1459 N N . ARG A 1 191 ? 10.297 -7.085 6.623 1.00 70.19 191 ARG A N 1
ATOM 1460 C CA . ARG A 1 191 ? 9.486 -6.342 5.656 1.00 70.19 191 ARG A CA 1
ATOM 1461 C C . ARG A 1 191 ? 10.167 -6.224 4.295 1.00 70.19 191 ARG A C 1
ATOM 1463 O O . ARG A 1 191 ? 9.515 -6.481 3.284 1.00 70.19 191 ARG A O 1
ATOM 1470 N N . ALA A 1 192 ? 11.438 -5.828 4.268 1.00 71.75 192 ALA A N 1
ATOM 1471 C CA . ALA A 1 192 ? 12.217 -5.731 3.040 1.00 71.75 192 ALA A CA 1
ATOM 1472 C C . ALA A 1 192 ? 12.248 -7.090 2.333 1.00 71.75 192 ALA A C 1
ATOM 1474 O O . ALA A 1 192 ? 11.882 -7.173 1.166 1.00 71.75 192 ALA A O 1
ATOM 1475 N N . LEU A 1 193 ? 12.530 -8.163 3.078 1.00 79.56 193 LEU A N 1
ATOM 1476 C CA . LEU A 1 193 ? 12.508 -9.532 2.568 1.00 79.56 193 LEU A CA 1
ATOM 1477 C C . LEU A 1 193 ? 11.148 -9.898 1.962 1.00 79.56 193 LEU A C 1
ATOM 1479 O O . LEU A 1 193 ? 11.079 -10.318 0.810 1.00 79.56 193 LEU A O 1
ATOM 1483 N N . ARG A 1 194 ? 10.049 -9.680 2.698 1.00 76.62 194 ARG A N 1
ATOM 1484 C CA . ARG A 1 194 ? 8.695 -9.949 2.192 1.00 76.62 194 ARG A CA 1
ATOM 1485 C C . ARG A 1 194 ? 8.410 -9.183 0.901 1.00 76.62 194 ARG A C 1
ATOM 1487 O O . ARG A 1 194 ? 7.804 -9.739 -0.010 1.00 76.62 194 ARG A O 1
ATOM 1494 N N . ARG A 1 195 ? 8.812 -7.913 0.817 1.00 69.56 195 ARG A N 1
ATOM 1495 C CA . ARG A 1 195 ? 8.559 -7.071 -0.359 1.00 69.56 195 ARG A CA 1
ATOM 1496 C C . ARG A 1 195 ? 9.371 -7.531 -1.567 1.00 69.56 195 ARG A C 1
ATOM 1498 O O . ARG A 1 195 ? 8.801 -7.638 -2.649 1.00 69.56 195 ARG A O 1
ATOM 1505 N N . THR A 1 196 ? 10.646 -7.852 -1.366 1.00 74.62 196 THR A N 1
ATOM 1506 C CA . THR A 1 196 ? 11.526 -8.389 -2.410 1.00 74.62 196 THR A CA 1
ATOM 1507 C C . THR A 1 196 ? 11.012 -9.727 -2.930 1.00 74.62 196 THR A C 1
ATOM 1509 O O . THR A 1 196 ? 10.899 -9.898 -4.137 1.00 74.62 196 THR A O 1
ATOM 1512 N N . LEU A 1 197 ? 10.598 -10.641 -2.045 1.00 80.94 197 LEU A N 1
ATOM 1513 C CA . LEU A 1 197 ? 10.027 -11.932 -2.444 1.00 80.94 197 LEU A CA 1
ATOM 1514 C C . LEU A 1 197 ? 8.728 -11.771 -3.241 1.00 80.94 197 LEU A C 1
ATOM 1516 O O . LEU A 1 197 ? 8.547 -12.426 -4.262 1.00 80.94 197 LEU A O 1
ATOM 1520 N N . MET A 1 198 ? 7.833 -10.879 -2.809 1.00 75.19 198 MET A N 1
ATOM 1521 C CA . MET A 1 198 ? 6.587 -10.605 -3.536 1.00 75.19 198 MET A CA 1
ATOM 1522 C C . MET A 1 198 ? 6.849 -10.014 -4.926 1.00 75.19 198 MET A C 1
ATOM 1524 O O . MET A 1 198 ? 6.177 -10.395 -5.881 1.00 75.19 198 MET A O 1
ATOM 1528 N N . ALA A 1 199 ? 7.830 -9.115 -5.054 1.00 69.62 199 ALA A N 1
ATOM 1529 C CA . ALA A 1 199 ? 8.226 -8.550 -6.342 1.00 69.62 199 ALA A CA 1
ATOM 1530 C C . ALA A 1 199 ? 8.869 -9.604 -7.259 1.00 69.62 199 ALA A C 1
ATOM 1532 O O . ALA A 1 199 ? 8.501 -9.696 -8.428 1.00 69.62 199 ALA A O 1
ATOM 1533 N N . ALA A 1 200 ? 9.763 -10.436 -6.716 1.00 75.06 200 ALA A N 1
ATOM 1534 C CA . ALA A 1 200 ? 10.401 -11.530 -7.443 1.00 75.06 200 ALA A CA 1
ATOM 1535 C C . ALA A 1 200 ? 9.374 -12.541 -7.970 1.00 75.06 200 ALA A C 1
ATOM 1537 O O . ALA A 1 200 ? 9.407 -12.892 -9.145 1.00 75.06 200 ALA A O 1
ATOM 1538 N N . MET A 1 201 ? 8.410 -12.948 -7.137 1.00 81.12 201 MET A N 1
ATOM 1539 C CA . MET A 1 201 ? 7.338 -13.856 -7.556 1.00 81.12 201 MET A CA 1
ATOM 1540 C C . MET A 1 201 ? 6.449 -13.246 -8.640 1.00 81.12 201 MET A C 1
ATOM 1542 O O . MET A 1 201 ? 6.118 -13.925 -9.606 1.00 81.12 201 MET A O 1
ATOM 1546 N N . ALA A 1 202 ? 6.071 -11.972 -8.505 1.00 75.25 202 ALA A N 1
ATOM 1547 C CA . ALA A 1 202 ? 5.260 -11.298 -9.516 1.00 75.25 202 ALA A CA 1
ATOM 1548 C C . ALA A 1 202 ? 5.976 -11.242 -10.875 1.00 75.25 202 ALA A C 1
ATOM 1550 O O . ALA A 1 202 ? 5.344 -11.483 -11.901 1.00 75.25 202 ALA A O 1
ATOM 1551 N N . TRP A 1 203 ? 7.285 -10.969 -10.875 1.00 74.88 203 TRP A N 1
ATOM 1552 C CA . TRP A 1 203 ? 8.090 -10.946 -12.095 1.00 74.88 203 TRP A CA 1
ATOM 1553 C C . TRP A 1 203 ? 8.248 -12.336 -12.714 1.00 74.88 203 TRP A C 1
ATOM 1555 O O . TRP A 1 203 ? 7.994 -12.499 -13.902 1.00 74.88 203 TRP A O 1
ATOM 1565 N N . ALA A 1 204 ? 8.578 -13.347 -11.907 1.00 77.19 204 ALA A N 1
ATOM 1566 C CA . ALA A 1 204 ? 8.718 -14.723 -12.379 1.00 77.19 204 ALA A CA 1
ATOM 1567 C C . ALA A 1 204 ? 7.425 -15.232 -13.040 1.00 77.19 204 ALA A C 1
ATOM 1569 O O . ALA A 1 204 ? 7.454 -15.792 -14.131 1.00 77.19 204 ALA A O 1
ATOM 1570 N N . VAL A 1 205 ? 6.270 -14.973 -12.417 1.00 81.75 205 VAL A N 1
ATOM 1571 C CA . VAL A 1 205 ? 4.964 -15.338 -12.988 1.00 81.75 205 VAL A CA 1
ATOM 1572 C C . VAL A 1 205 ? 4.681 -14.559 -14.271 1.00 81.75 205 VAL A C 1
ATOM 1574 O O . VAL A 1 205 ? 4.174 -15.133 -15.231 1.00 81.75 205 VAL A O 1
ATOM 1577 N N . TYR A 1 206 ? 5.007 -13.266 -14.306 1.00 79.06 206 TYR A N 1
ATOM 1578 C CA . TYR A 1 206 ? 4.836 -12.449 -15.502 1.00 79.06 206 TYR A CA 1
ATOM 1579 C C . TYR A 1 206 ? 5.666 -12.981 -16.677 1.00 79.06 206 TYR A C 1
ATOM 1581 O O . TYR A 1 206 ? 5.126 -13.145 -17.769 1.00 79.06 206 TYR A O 1
ATOM 1589 N N . GLU A 1 207 ? 6.941 -13.310 -16.459 1.00 75.50 207 GLU A N 1
ATOM 1590 C CA . GLU A 1 207 ? 7.808 -13.856 -17.507 1.00 75.50 207 GLU A CA 1
ATOM 1591 C C . GLU A 1 207 ? 7.320 -15.209 -18.025 1.00 75.50 207 GLU A C 1
ATOM 1593 O O . GLU A 1 207 ? 7.265 -15.401 -19.238 1.00 75.50 207 GLU A O 1
ATOM 1598 N N . GLU A 1 208 ? 6.916 -16.112 -17.130 1.00 81.62 208 GLU A N 1
ATOM 1599 C CA . GLU A 1 208 ? 6.331 -17.410 -17.487 1.00 81.62 208 GLU A CA 1
ATOM 1600 C C . GLU A 1 208 ? 5.049 -17.253 -18.314 1.00 81.62 208 GLU A C 1
ATOM 1602 O O . GLU A 1 208 ? 4.847 -17.943 -19.316 1.00 81.62 208 GLU A O 1
ATOM 1607 N N . MET A 1 209 ? 4.173 -16.321 -17.927 1.00 81.31 209 MET A N 1
ATOM 1608 C CA . MET A 1 209 ? 2.945 -16.043 -18.670 1.00 81.31 209 MET A CA 1
ATOM 1609 C C . MET A 1 209 ? 3.236 -15.444 -20.047 1.00 81.31 209 MET A C 1
ATOM 1611 O O . MET A 1 209 ? 2.661 -15.893 -21.035 1.00 81.31 209 MET A O 1
ATOM 1615 N N . MET A 1 210 ? 4.145 -14.472 -20.132 1.00 75.94 210 MET A N 1
ATOM 1616 C CA . MET A 1 210 ? 4.532 -13.842 -21.397 1.00 75.94 210 MET A CA 1
ATOM 1617 C C . MET A 1 210 ? 5.208 -14.833 -22.351 1.00 75.94 210 MET A C 1
ATOM 1619 O O . MET A 1 210 ? 4.933 -14.805 -23.551 1.00 75.94 210 MET A O 1
ATOM 1623 N N . ALA A 1 211 ? 6.039 -15.737 -21.821 1.00 77.31 211 ALA A N 1
ATOM 1624 C CA . ALA A 1 211 ? 6.668 -16.807 -22.590 1.00 77.31 211 ALA A CA 1
ATOM 1625 C C . ALA A 1 211 ? 5.624 -17.783 -23.153 1.00 77.31 211 ALA A C 1
ATOM 1627 O O . ALA A 1 211 ? 5.636 -18.080 -24.344 1.00 77.31 211 ALA A O 1
ATOM 1628 N N . LYS A 1 212 ? 4.661 -18.221 -22.329 1.00 81.81 212 LYS A N 1
ATOM 1629 C CA . LYS A 1 212 ? 3.574 -19.116 -22.768 1.00 81.81 212 LYS A CA 1
ATOM 1630 C C . LYS A 1 212 ? 2.609 -18.470 -23.760 1.00 81.81 212 LYS A C 1
ATOM 1632 O O . LYS A 1 212 ? 2.018 -19.177 -24.568 1.00 81.81 212 LYS A O 1
ATOM 1637 N N . MET A 1 213 ? 2.440 -17.151 -23.705 1.00 82.81 213 MET A N 1
ATOM 1638 C CA . MET A 1 213 ? 1.602 -16.397 -24.644 1.00 82.81 213 MET A CA 1
ATOM 1639 C C . MET A 1 213 ? 2.323 -16.042 -25.956 1.00 82.81 213 MET A C 1
ATOM 1641 O O . MET A 1 213 ? 1.707 -15.427 -26.821 1.00 82.81 213 MET A O 1
ATOM 1645 N N . GLY A 1 214 ? 3.603 -16.405 -26.120 1.00 70.75 214 GLY A N 1
ATOM 1646 C CA . GLY A 1 214 ? 4.372 -16.115 -27.337 1.00 70.75 214 GLY A CA 1
ATOM 1647 C C . GLY A 1 214 ? 4.665 -14.626 -27.554 1.00 70.75 214 GLY A C 1
ATOM 1648 O O . GLY A 1 214 ? 4.984 -14.218 -28.664 1.00 70.75 214 GLY A O 1
ATOM 1649 N N . LEU A 1 215 ? 4.546 -13.803 -26.506 1.00 66.75 215 LEU A N 1
ATOM 1650 C CA . LEU A 1 215 ? 4.765 -12.350 -26.557 1.00 66.75 215 LEU A CA 1
ATOM 1651 C C . LEU A 1 215 ? 6.212 -11.956 -26.219 1.00 66.75 215 LEU A C 1
ATOM 1653 O O . LEU A 1 215 ? 6.533 -10.770 -26.152 1.00 66.75 215 LEU A O 1
ATOM 1657 N N . LYS A 1 216 ? 7.076 -12.946 -25.971 1.00 48.09 216 LYS A N 1
ATOM 1658 C CA . LYS A 1 216 ? 8.517 -12.763 -25.796 1.00 48.09 216 LYS A CA 1
ATOM 1659 C C . LYS A 1 216 ? 9.164 -12.956 -27.173 1.00 48.09 216 LYS A C 1
ATOM 1661 O O . LYS A 1 216 ? 9.302 -14.093 -27.617 1.00 48.09 216 LYS A O 1
ATOM 1666 N N . SER A 1 217 ? 9.443 -11.845 -27.860 1.00 43.09 217 SER A N 1
ATOM 1667 C CA . SER A 1 217 ? 10.306 -11.836 -29.049 1.00 43.09 217 SER A CA 1
ATOM 1668 C C . SER A 1 217 ? 11.773 -11.931 -28.657 1.00 43.09 217 SER A C 1
ATOM 1670 O O . SER A 1 217 ? 12.106 -11.519 -27.521 1.00 43.09 217 SER A O 1
#

Mean predicted aligned error: 14.21 Å

Radius of gyration: 20.88 Å; Cα contacts (8 Å, |Δi|>4): 130; chains: 1; bounding box: 53×33×54 Å

Solvent-accessible surface area (backbone atoms only — not comparable to full-atom values): 12137 Å² total; per-residue (Å²): 130,62,61,66,56,72,46,48,57,58,43,51,50,43,27,54,50,42,36,50,53,51,45,63,71,73,45,81,85,57,85,76,49,76,66,54,50,47,54,46,50,48,52,16,47,51,53,29,47,62,75,41,26,44,59,50,39,47,35,53,51,55,75,61,58,82,72,73,58,91,40,74,65,54,38,48,54,48,40,44,73,74,48,34,79,61,45,36,47,57,60,46,67,62,49,52,63,48,52,59,58,51,50,55,54,48,51,56,50,50,56,53,54,51,54,57,53,69,76,69,60,93,82,71,63,80,86,50,48,65,61,52,52,48,54,50,49,48,51,51,51,43,53,52,44,63,72,46,28,44,62,48,44,49,49,50,51,33,71,75,35,53,90,82,30,86,45,72,68,57,39,51,54,48,42,41,72,76,46,35,82,61,44,36,53,61,67,46,66,68,49,41,52,52,52,49,52,53,51,51,51,54,49,55,53,48,52,54,51,36,53,75,69,68,72,64,128

Secondary structure (DSSP, 8-state):
--HHHHHHHHHHHHHHHHHHHHHHHH-SSSPPPHHHHHHHHHHHHHHHHHHHHHHHHHHHHHHT-TT--SSHHHHHHHHHHHHHHHHHTTTHHHHHHHHHHHHHHHHHHHHHHHHHHHTT-SS--TTTHHHHHHHHHHHHHHHHHHHHHHHHHHHHHHHH-TTT-SSHHHHHHHHHHHHHHHHTTTTHHHHHHHHHHHHHHHHHHHHHHHHHTT---

Nearest PDB structures (foldseek):
  6gci-assembly1_A  TM=6.096E-01  e=1.406E-03  Thermothelomyces thermophilus ATCC 42464

Sequence (217 aa):
MSPSIVRCVPGVGIYFGTLYSSKQYFLRGHPPTALESVILGMGSRSVAGICMSPITVIKTRYESGKYGYESIYAALKSIYRSEGHRGLFSGLTATLLRDAPFSGIYLMFYSQTKNIVLHGADQLDAAFIPVVNFSCGVFAGILASLVTQPADVIKTHMQLSPVKFQWIGQAVTLIFKNYGLRGFFQGGVPRALRRTLMAAMAWAVYEEMMAKMGLKS